Protein AF-A0A3B4H8Q7-F1 (afdb_monomer_lite)

InterPro domains:
  IPR004273 Dynein heavy chain, D6 P-loop domain [PF03028] (240-319)
  IPR026983 Dynein heavy chain [PTHR22878] (37-209)
  IPR027417 P-loop containing nucleoside triphosphate hydrolase [G3DSA:3.40.50.300] (10-84)
  IPR027417 P-loop containing nucleoside triphosphate hydrolase [G3DSA:3.40.50.300] (215-321)
  IPR035706 Dynein heavy chain, ATP-binding dynein motor region [PF12781] (36-143)

Structure (mmCIF, N/CA/C/O backbone):
data_AF-A0A3B4H8Q7-F1
#
_entry.id   AF-A0A3B4H8Q7-F1
#
loop_
_atom_site.group_PDB
_atom_site.id
_atom_site.type_symbol
_atom_site.label_atom_id
_atom_site.label_alt_id
_atom_site.label_comp_id
_atom_site.label_asym_id
_atom_site.label_entity_id
_atom_site.label_seq_id
_atom_site.pdbx_PDB_ins_code
_atom_site.Cartn_x
_atom_site.Cartn_y
_atom_site.Cartn_z
_atom_site.occupancy
_atom_site.B_iso_or_equiv
_atom_site.auth_seq_id
_atom_site.auth_comp_id
_atom_site.auth_asym_id
_atom_site.auth_atom_id
_atom_site.pdbx_PDB_model_num
ATOM 1 N N . VAL A 1 1 ? 10.975 -5.797 11.053 1.00 28.92 1 VAL A N 1
ATOM 2 C CA . VAL A 1 1 ? 10.830 -5.253 9.683 1.00 28.92 1 VAL A CA 1
ATOM 3 C C . VAL A 1 1 ? 10.064 -3.947 9.820 1.00 28.92 1 VAL A C 1
ATOM 5 O O . VAL A 1 1 ? 9.025 -3.977 10.462 1.00 28.92 1 VAL A O 1
ATOM 8 N N . ARG A 1 2 ? 10.636 -2.806 9.407 1.00 24.80 2 ARG A N 1
ATOM 9 C CA . ARG A 1 2 ? 10.007 -1.476 9.563 1.00 24.80 2 ARG A CA 1
ATOM 10 C C . ARG A 1 2 ? 8.943 -1.267 8.474 1.00 24.80 2 ARG A C 1
ATOM 12 O O . ARG A 1 2 ? 9.071 -1.825 7.388 1.00 24.80 2 ARG A O 1
ATOM 19 N N . ASP A 1 3 ? 7.943 -0.444 8.779 1.00 31.28 3 ASP A N 1
ATOM 20 C CA . ASP A 1 3 ? 6.689 -0.214 8.034 1.00 31.28 3 ASP A CA 1
ATOM 21 C C . ASP A 1 3 ? 6.821 0.142 6.535 1.00 31.28 3 ASP A C 1
ATOM 23 O O . ASP A 1 3 ? 5.885 -0.036 5.761 1.00 31.28 3 ASP A O 1
ATOM 27 N N . GLY A 1 4 ? 7.984 0.624 6.086 1.00 32.06 4 GLY A N 1
ATOM 28 C CA . GLY A 1 4 ? 8.159 1.188 4.740 1.00 32.06 4 GLY A CA 1
ATOM 29 C C . GLY A 1 4 ? 8.201 0.186 3.575 1.00 32.06 4 GLY A C 1
ATOM 30 O O . GLY A 1 4 ? 7.982 0.586 2.431 1.00 32.06 4 GLY A O 1
ATOM 31 N N . ASP A 1 5 ? 8.452 -1.103 3.838 1.00 36.03 5 ASP A N 1
ATOM 32 C CA . ASP A 1 5 ? 8.615 -2.137 2.795 1.00 36.03 5 ASP A CA 1
ATOM 33 C C . ASP A 1 5 ? 7.479 -3.171 2.738 1.00 36.03 5 ASP A C 1
ATOM 35 O O . ASP A 1 5 ? 7.431 -3.987 1.814 1.00 36.03 5 ASP A O 1
ATOM 39 N N . LEU A 1 6 ? 6.525 -3.119 3.674 1.00 38.81 6 LEU A N 1
ATOM 40 C CA . LEU A 1 6 ? 5.406 -4.072 3.763 1.00 38.81 6 LEU A CA 1
ATOM 41 C C . LEU A 1 6 ? 4.414 -3.960 2.593 1.00 38.81 6 LEU A C 1
ATOM 43 O O . LEU A 1 6 ? 3.690 -4.908 2.307 1.00 38.81 6 LEU A O 1
ATOM 47 N N . ASN A 1 7 ? 4.429 -2.839 1.869 1.00 37.75 7 ASN A N 1
ATOM 48 C CA . ASN A 1 7 ? 3.550 -2.590 0.722 1.00 37.75 7 ASN A CA 1
ATOM 49 C C . ASN A 1 7 ? 4.110 -3.089 -0.616 1.00 37.75 7 ASN A C 1
ATOM 51 O O . ASN A 1 7 ? 3.526 -2.800 -1.661 1.00 37.75 7 ASN A O 1
ATOM 55 N N . LYS A 1 8 ? 5.266 -3.764 -0.618 1.00 40.19 8 LYS A N 1
ATOM 56 C CA . LYS A 1 8 ? 5.947 -4.085 -1.870 1.00 40.19 8 LYS A CA 1
ATOM 57 C C . LYS A 1 8 ? 5.535 -5.438 -2.455 1.00 40.19 8 LYS A C 1
ATOM 59 O O . LYS A 1 8 ? 5.129 -5.421 -3.602 1.00 40.19 8 LYS A O 1
ATOM 64 N N . TRP A 1 9 ? 5.568 -6.576 -1.756 1.00 41.91 9 TRP A N 1
ATOM 65 C CA . TRP A 1 9 ? 5.413 -7.906 -2.397 1.00 41.91 9 TRP A CA 1
ATOM 66 C C . TRP A 1 9 ? 4.970 -8.974 -1.384 1.00 41.91 9 TRP A C 1
ATOM 68 O O . TRP A 1 9 ? 5.088 -8.720 -0.188 1.00 41.91 9 TRP A O 1
ATOM 78 N N . PRO A 1 10 ? 4.504 -10.171 -1.800 1.00 34.72 10 PRO A N 1
ATOM 79 C CA . PRO A 1 10 ? 4.208 -11.267 -0.876 1.00 34.72 10 PRO A CA 1
ATOM 80 C C . PRO A 1 10 ? 5.423 -11.646 -0.007 1.00 34.72 10 PRO A C 1
ATOM 82 O O . PRO A 1 10 ? 6.304 -12.384 -0.437 1.00 34.72 10 PRO A O 1
ATOM 85 N N . LEU A 1 11 ? 5.492 -11.167 1.241 1.00 39.00 11 LEU A N 1
ATOM 86 C CA . LEU A 1 11 ? 6.471 -11.676 2.204 1.00 39.00 11 LEU A CA 1
ATOM 87 C C . LEU A 1 11 ? 6.032 -13.054 2.705 1.00 39.00 11 LEU A C 1
ATOM 89 O O . LEU A 1 11 ? 5.054 -13.170 3.435 1.00 39.00 11 LEU A O 1
ATOM 93 N N . MET A 1 12 ? 6.821 -14.091 2.437 1.00 43.06 12 MET A N 1
ATOM 94 C CA . MET A 1 12 ? 6.800 -15.232 3.345 1.00 43.06 12 MET A CA 1
ATOM 95 C C . MET A 1 12 ? 7.436 -14.824 4.670 1.00 43.06 12 MET A C 1
ATOM 97 O O . MET A 1 12 ? 8.423 -14.094 4.720 1.00 43.06 12 MET A O 1
ATOM 101 N N . VAL A 1 13 ? 6.861 -15.310 5.756 1.00 44.53 13 VAL A N 1
ATOM 102 C CA . VAL A 1 13 ? 7.460 -15.255 7.082 1.00 44.53 13 VAL A CA 1
ATOM 103 C C . VAL A 1 13 ? 7.488 -16.691 7.560 1.00 44.53 13 VAL A C 1
ATOM 105 O O . VAL A 1 13 ? 6.504 -17.192 8.089 1.00 44.53 13 VAL A O 1
ATOM 108 N N . VAL A 1 14 ? 8.614 -17.360 7.315 1.00 48.31 14 VAL A N 1
ATOM 109 C CA . VAL A 1 14 ? 8.856 -18.731 7.767 1.00 48.31 14 VAL A CA 1
ATOM 110 C C . VAL A 1 14 ? 9.080 -18.723 9.275 1.00 48.31 14 VAL A C 1
ATOM 112 O O . VAL A 1 14 ? 10.211 -18.738 9.734 1.00 48.31 14 VAL A O 1
ATOM 115 N N . ASP A 1 15 ? 8.009 -18.694 10.059 1.00 43.72 15 ASP A N 1
ATOM 116 C CA . ASP A 1 15 ? 8.127 -19.003 11.483 1.00 43.72 15 ASP A CA 1
ATOM 117 C C . ASP A 1 15 ? 8.225 -20.525 11.643 1.00 43.72 15 ASP A C 1
ATOM 119 O O . ASP A 1 15 ? 7.324 -21.259 11.212 1.00 43.72 15 ASP A O 1
ATOM 123 N N . LEU A 1 16 ? 9.344 -21.004 12.190 1.00 50.47 16 LEU A N 1
ATOM 124 C CA . LEU A 1 16 ? 9.533 -22.417 12.509 1.00 50.47 16 LEU A CA 1
ATOM 125 C C . LEU A 1 16 ? 8.653 -22.726 13.718 1.00 50.47 16 LEU A C 1
ATOM 127 O O . LEU A 1 16 ? 8.933 -22.273 14.825 1.00 50.47 16 LEU A O 1
ATOM 131 N N . LYS A 1 17 ? 7.582 -23.494 13.500 1.00 43.47 17 LYS A N 1
ATOM 132 C CA . LYS A 1 17 ? 6.522 -23.702 14.500 1.00 43.47 17 LYS A CA 1
ATOM 133 C C . LYS A 1 17 ? 6.929 -24.467 15.761 1.00 43.47 17 LYS A C 1
ATOM 135 O O . LYS A 1 17 ? 6.096 -24.609 16.648 1.00 43.47 17 LYS A O 1
ATOM 140 N N . GLU A 1 18 ? 8.176 -24.904 15.900 1.00 47.75 18 GLU A N 1
ATOM 141 C CA . GLU A 1 18 ? 8.637 -25.553 17.124 1.00 47.75 18 GLU A CA 1
ATOM 142 C C . GLU A 1 18 ? 10.066 -25.128 17.483 1.00 47.75 18 GLU A C 1
ATOM 144 O O . GLU A 1 18 ? 10.973 -25.234 16.650 1.00 47.75 18 GLU A O 1
ATOM 149 N N . PRO A 1 19 ? 10.332 -24.725 18.741 1.00 45.41 19 PRO A N 1
ATOM 150 C CA . PRO A 1 19 ? 11.666 -24.865 19.286 1.00 45.41 19 PRO A CA 1
ATOM 151 C C . PRO A 1 19 ? 11.915 -26.367 19.419 1.00 45.41 19 PRO A C 1
ATOM 153 O O . PRO A 1 19 ? 11.527 -26.951 20.425 1.00 45.41 19 PRO A O 1
ATOM 156 N N . PHE A 1 20 ? 12.516 -27.003 18.408 1.00 49.81 20 PHE A N 1
ATOM 157 C CA . PHE A 1 20 ? 12.870 -28.421 18.484 1.00 49.81 20 PHE A CA 1
ATOM 158 C C . PHE A 1 20 ? 13.658 -28.666 19.783 1.00 49.81 20 PHE A C 1
ATOM 160 O O . PHE A 1 20 ? 14.782 -28.158 19.927 1.00 49.81 20 PHE A O 1
ATOM 167 N N . PRO A 1 21 ? 13.092 -29.381 20.772 1.00 44.00 21 PRO A N 1
ATOM 168 C CA . PRO A 1 21 ? 13.778 -29.594 22.027 1.00 44.00 21 PRO A CA 1
ATOM 169 C C . PRO A 1 21 ? 14.862 -30.637 21.748 1.00 44.00 21 PRO A C 1
ATOM 171 O O . PRO A 1 21 ? 14.565 -31.818 21.617 1.00 44.00 21 PRO A O 1
ATOM 174 N N . ASN A 1 22 ? 16.113 -30.171 21.631 1.00 47.66 22 ASN A N 1
ATOM 175 C CA . ASN A 1 22 ? 17.373 -30.933 21.494 1.00 47.66 22 ASN A CA 1
ATOM 176 C C . ASN A 1 22 ? 18.037 -31.014 20.105 1.00 47.66 22 ASN A C 1
ATOM 178 O O . ASN A 1 22 ? 18.925 -31.844 19.916 1.00 47.66 22 ASN A O 1
ATOM 182 N N . THR A 1 23 ? 17.723 -30.138 19.147 1.00 54.12 23 THR A N 1
ATOM 183 C CA . THR A 1 23 ? 18.426 -30.158 17.847 1.00 54.12 23 THR A CA 1
ATOM 184 C C . THR A 1 23 ? 19.647 -29.230 17.842 1.00 54.12 23 THR A C 1
ATOM 186 O O . THR A 1 23 ? 19.512 -28.008 17.876 1.00 54.12 23 THR A O 1
ATOM 189 N N . GLN A 1 24 ? 20.855 -29.803 17.792 1.00 54.22 24 GLN A N 1
ATOM 190 C CA . GLN A 1 24 ? 22.064 -29.066 17.406 1.00 54.22 24 GLN A CA 1
ATOM 191 C C . GLN A 1 24 ? 21.970 -28.720 15.916 1.00 54.22 24 GLN A C 1
ATOM 193 O O . GLN A 1 24 ? 21.686 -29.591 15.095 1.00 54.22 24 GLN A O 1
ATOM 198 N N . VAL A 1 25 ? 22.192 -27.454 15.564 1.00 55.81 25 VAL A N 1
ATOM 199 C CA . VAL A 1 25 ? 22.155 -27.007 14.168 1.00 55.81 25 VAL A CA 1
ATOM 200 C C . VAL A 1 25 ? 23.572 -27.085 13.614 1.00 55.81 25 VAL A C 1
ATOM 202 O O . VAL A 1 25 ? 24.482 -26.440 14.130 1.00 55.81 25 VAL A O 1
ATOM 205 N N . SER A 1 26 ? 23.775 -27.890 12.574 1.00 48.09 26 SER A N 1
ATOM 206 C CA . SER A 1 26 ? 25.023 -27.899 11.807 1.00 48.09 26 SER A CA 1
ATOM 207 C C . SER A 1 26 ? 24.826 -27.133 10.504 1.00 48.09 26 SER A C 1
ATOM 209 O O . SER A 1 26 ? 23.841 -27.338 9.795 1.00 48.09 26 SER A O 1
ATOM 211 N N . GLN A 1 27 ? 25.761 -26.240 10.181 1.00 48.31 27 GLN A N 1
ATOM 212 C CA . GLN A 1 27 ? 25.881 -25.678 8.839 1.00 48.31 27 GLN A CA 1
ATOM 213 C C . GLN A 1 27 ? 27.109 -26.313 8.187 1.00 48.31 27 GLN A C 1
ATOM 215 O O . GLN A 1 27 ? 28.249 -25.986 8.520 1.00 48.31 27 GLN A O 1
ATOM 220 N N . GLY A 1 28 ? 26.882 -27.278 7.294 1.00 60.91 28 GLY A N 1
ATOM 221 C CA . GLY A 1 28 ? 27.963 -28.115 6.771 1.00 60.91 28 GLY A CA 1
ATOM 222 C C . GLY A 1 28 ? 28.612 -28.936 7.892 1.00 60.91 28 GLY A C 1
ATOM 223 O O . GLY A 1 28 ? 27.930 -29.685 8.582 1.00 60.91 28 GLY A O 1
ATOM 224 N N . SER A 1 29 ? 29.923 -28.791 8.085 1.00 51.09 29 SER A N 1
ATOM 225 C CA . SER A 1 29 ? 30.713 -29.497 9.107 1.00 51.09 29 SER A CA 1
ATOM 226 C C . SER A 1 29 ? 30.870 -28.735 10.432 1.00 51.09 29 SER A C 1
ATOM 228 O O . SER A 1 29 ? 31.525 -29.235 11.346 1.00 51.09 29 SER A O 1
ATOM 230 N N . VAL A 1 30 ? 30.281 -27.541 10.564 1.00 45.91 30 VAL A N 1
ATOM 231 C CA . VAL A 1 30 ? 30.392 -26.715 11.774 1.00 45.91 30 VAL A CA 1
ATOM 232 C C . VAL A 1 30 ? 29.120 -26.836 12.608 1.00 45.91 30 VAL A C 1
ATOM 234 O O . VAL A 1 30 ? 28.025 -26.519 12.140 1.00 45.91 30 VAL A O 1
ATOM 237 N N . LEU A 1 31 ? 29.273 -27.279 13.858 1.00 47.50 31 LEU A N 1
ATOM 238 C CA . LEU A 1 31 ? 28.211 -27.275 14.863 1.00 47.50 31 LEU A CA 1
ATOM 239 C C . LEU A 1 31 ? 28.043 -25.853 15.407 1.00 47.50 31 LEU A C 1
ATOM 241 O O . LEU A 1 31 ? 28.959 -25.305 16.017 1.00 47.50 31 LEU A O 1
ATOM 245 N N . ILE A 1 32 ? 26.874 -25.258 15.185 1.00 58.25 32 ILE A N 1
ATOM 246 C CA . ILE A 1 32 ? 26.526 -23.931 15.688 1.00 58.25 32 ILE A CA 1
ATOM 247 C C . ILE A 1 32 ? 25.709 -24.113 16.974 1.00 58.25 32 ILE A C 1
ATOM 249 O O . ILE A 1 32 ? 24.740 -24.875 17.022 1.00 58.25 32 ILE A O 1
ATOM 253 N N . GLY A 1 33 ? 26.133 -23.434 18.044 1.00 51.53 33 GLY A N 1
ATOM 254 C CA . GLY A 1 33 ? 25.468 -23.466 19.348 1.00 51.53 33 GLY A CA 1
ATOM 255 C C . GLY A 1 33 ? 24.034 -22.923 19.305 1.00 51.53 33 GLY A C 1
ATOM 256 O O . GLY A 1 33 ? 23.675 -22.115 18.452 1.00 51.53 33 GLY A O 1
ATOM 257 N N . ARG A 1 34 ? 23.198 -23.378 20.245 1.00 57.28 34 ARG A N 1
ATOM 258 C CA . ARG A 1 34 ? 21.783 -22.991 20.357 1.00 57.28 34 ARG A CA 1
ATOM 259 C C . ARG A 1 34 ? 21.637 -21.501 20.678 1.00 57.28 34 ARG A C 1
ATOM 261 O O . ARG A 1 34 ? 22.199 -21.022 21.658 1.00 57.28 34 ARG A O 1
ATOM 268 N N . PHE A 1 35 ? 20.750 -20.823 19.956 1.00 59.88 35 PHE A N 1
ATOM 269 C CA . PHE A 1 35 ? 20.254 -19.496 20.316 1.00 59.88 35 PHE A CA 1
ATOM 270 C C . PHE A 1 35 ? 18.762 -19.605 20.653 1.00 59.88 35 PHE A C 1
ATOM 272 O O . PHE A 1 35 ? 17.940 -19.856 19.776 1.00 59.88 35 PHE A O 1
ATOM 279 N N . ALA A 1 36 ? 18.398 -19.451 21.930 1.00 60.22 36 ALA A N 1
ATOM 280 C CA . ALA A 1 36 ? 17.015 -19.609 22.405 1.00 60.22 36 ALA A CA 1
ATOM 281 C C . ALA A 1 36 ? 16.027 -18.572 21.826 1.00 60.22 36 ALA A C 1
ATOM 283 O O . ALA A 1 36 ? 14.819 -18.762 21.909 1.00 60.22 36 ALA A O 1
ATOM 284 N N . SER A 1 37 ? 16.536 -17.496 21.227 1.00 70.25 37 SER A N 1
ATOM 285 C CA . SER A 1 37 ? 15.773 -16.401 20.621 1.00 70.25 37 SER A CA 1
ATOM 286 C C . SER A 1 37 ? 15.918 -16.323 19.097 1.00 70.25 37 SER A C 1
ATOM 288 O O . SER A 1 37 ? 15.507 -15.328 18.498 1.00 70.25 37 SER A O 1
ATOM 290 N N . PHE A 1 38 ? 16.509 -17.332 18.448 1.00 72.88 38 PHE A N 1
ATOM 291 C CA . PHE A 1 38 ? 16.690 -17.300 17.000 1.00 72.88 38 PHE A CA 1
ATOM 292 C C . PHE A 1 38 ? 15.350 -17.408 16.277 1.00 72.88 38 PHE A C 1
ATOM 294 O O . PHE A 1 38 ? 14.600 -18.364 16.464 1.00 72.88 38 PHE A O 1
ATOM 301 N N . ARG A 1 39 ? 15.077 -16.423 15.423 1.00 68.88 39 ARG A N 1
ATOM 302 C CA . ARG A 1 39 ? 13.952 -16.425 14.492 1.00 68.88 39 ARG A CA 1
ATOM 303 C C . ARG A 1 39 ? 14.506 -16.273 13.089 1.00 68.88 39 ARG A C 1
ATOM 305 O O . ARG A 1 39 ? 15.319 -15.385 12.837 1.00 68.88 39 ARG A O 1
ATOM 312 N N . PHE A 1 40 ? 14.065 -17.139 12.191 1.00 70.44 40 PHE A N 1
ATOM 313 C CA . PHE A 1 40 ? 14.429 -17.086 10.785 1.00 70.44 40 PHE A CA 1
ATOM 314 C C . PHE A 1 40 ? 13.258 -16.499 10.003 1.00 70.44 40 PHE A C 1
ATOM 316 O O . PHE A 1 40 ? 12.120 -16.871 10.233 1.00 70.44 40 PHE A O 1
ATOM 323 N N . TYR A 1 41 ? 13.524 -15.566 9.096 1.00 74.12 41 TYR A N 1
ATOM 324 C CA . TYR A 1 41 ? 12.512 -14.991 8.215 1.00 74.12 41 TYR A CA 1
ATOM 325 C C . TYR A 1 41 ? 13.067 -15.026 6.795 1.00 74.12 41 TYR A C 1
ATOM 327 O O . TYR A 1 41 ? 14.215 -14.644 6.575 1.00 74.12 41 TYR A O 1
ATOM 335 N N . MET A 1 42 ? 12.266 -15.478 5.834 1.00 72.81 42 MET A N 1
ATOM 336 C CA . MET A 1 42 ? 12.675 -15.586 4.435 1.00 72.81 42 MET A CA 1
ATOM 337 C C . MET A 1 42 ? 11.577 -15.037 3.540 1.00 72.81 42 MET A C 1
ATOM 339 O O . MET A 1 42 ? 10.454 -15.517 3.602 1.00 72.81 42 MET A O 1
ATOM 343 N N . THR A 1 43 ? 11.910 -14.080 2.680 1.00 72.19 43 THR A N 1
ATOM 344 C CA . THR A 1 43 ? 10.974 -13.468 1.733 1.00 72.19 43 THR A CA 1
ATOM 345 C C . THR A 1 43 ? 11.224 -13.978 0.313 1.00 72.19 43 THR A C 1
ATOM 347 O O . THR A 1 43 ? 12.323 -14.416 -0.022 1.00 72.19 43 THR A O 1
ATOM 350 N N . THR A 1 44 ? 10.205 -13.932 -0.545 1.00 69.38 44 THR A N 1
ATOM 351 C CA . THR A 1 44 ? 10.338 -14.248 -1.974 1.00 69.38 44 THR A CA 1
ATOM 352 C C . THR A 1 44 ? 9.609 -13.202 -2.802 1.00 69.38 44 THR A C 1
ATOM 354 O O . THR A 1 44 ? 8.589 -12.669 -2.383 1.00 69.38 44 THR A O 1
ATOM 357 N N . LYS A 1 45 ? 10.146 -12.893 -3.984 1.00 61.16 45 LYS A N 1
ATOM 358 C CA . LYS A 1 45 ? 9.510 -11.976 -4.942 1.00 61.16 45 LYS A CA 1
ATOM 359 C C . LYS A 1 45 ? 8.552 -12.691 -5.901 1.00 61.16 45 LYS A C 1
ATOM 361 O O . LYS A 1 45 ? 7.906 -12.037 -6.713 1.00 61.16 45 LYS A O 1
ATOM 366 N N . MET A 1 46 ? 8.484 -14.023 -5.860 1.00 64.25 46 MET A N 1
ATOM 367 C CA . MET A 1 46 ? 7.575 -14.781 -6.719 1.00 64.25 46 MET A CA 1
ATOM 368 C C . MET A 1 46 ? 6.131 -14.587 -6.247 1.00 64.25 46 MET A C 1
ATOM 370 O O . MET A 1 46 ? 5.850 -14.756 -5.066 1.00 64.25 46 MET A O 1
ATOM 374 N N . ALA A 1 47 ? 5.222 -14.254 -7.168 1.00 56.44 47 ALA A N 1
ATOM 375 C CA . ALA A 1 47 ? 3.810 -14.023 -6.850 1.00 56.44 47 ALA A CA 1
ATOM 376 C C . ALA A 1 47 ? 3.079 -15.305 -6.410 1.00 56.44 47 ALA A C 1
ATOM 378 O O . ALA A 1 47 ? 2.218 -15.256 -5.537 1.00 56.44 47 ALA A O 1
ATOM 379 N N . ASN A 1 48 ? 3.444 -16.454 -6.991 1.00 63.78 48 ASN A N 1
ATOM 380 C CA . ASN A 1 48 ? 2.890 -17.759 -6.635 1.00 63.78 48 ASN A CA 1
ATOM 381 C C . ASN A 1 48 ? 3.997 -18.826 -6.548 1.00 63.78 48 ASN A C 1
ATOM 383 O O . ASN A 1 48 ? 4.200 -19.605 -7.481 1.00 63.78 48 ASN A O 1
ATOM 387 N N . PRO A 1 49 ? 4.793 -18.817 -5.471 1.00 73.12 49 PRO A N 1
ATOM 388 C CA . PRO A 1 49 ? 5.832 -19.811 -5.260 1.00 73.12 49 PRO A CA 1
ATOM 389 C C . PRO A 1 49 ? 5.205 -21.176 -4.937 1.00 73.12 49 PRO A C 1
ATOM 391 O O . PRO A 1 49 ? 4.437 -21.313 -3.986 1.00 73.12 49 PRO A O 1
ATOM 394 N N . HIS A 1 50 ? 5.555 -22.206 -5.706 1.00 75.50 50 HIS A N 1
ATOM 395 C CA . HIS A 1 50 ? 5.117 -23.572 -5.429 1.00 75.50 50 HIS A CA 1
ATOM 396 C C . HIS A 1 50 ? 6.050 -24.238 -4.411 1.00 75.50 50 HIS A C 1
ATOM 398 O O . HIS A 1 50 ? 7.211 -24.514 -4.714 1.00 75.50 50 HIS A O 1
ATOM 404 N N . TYR A 1 51 ? 5.531 -24.525 -3.216 1.00 81.12 51 TYR A N 1
ATOM 405 C CA . TYR A 1 51 ? 6.229 -25.303 -2.191 1.00 81.12 51 TYR A CA 1
ATOM 406 C C . TYR A 1 51 ? 5.679 -26.719 -2.109 1.00 81.12 51 TYR A C 1
ATOM 408 O O . TYR A 1 51 ? 4.478 -26.950 -2.253 1.00 81.12 51 TYR A O 1
ATOM 416 N N . LEU A 1 52 ? 6.571 -27.671 -1.838 1.00 82.69 52 LEU A N 1
ATOM 417 C CA . LEU A 1 52 ? 6.172 -29.036 -1.521 1.00 82.69 52 LEU A CA 1
ATOM 418 C C . LEU A 1 52 ? 5.384 -29.056 -0.197 1.00 82.69 52 LEU A C 1
ATOM 420 O O . LEU A 1 52 ? 5.728 -28.295 0.715 1.00 82.69 52 LEU A O 1
ATOM 424 N N . PRO A 1 53 ? 4.392 -29.954 -0.038 1.00 84.06 53 PRO A N 1
ATOM 425 C CA . PRO A 1 53 ? 3.606 -30.063 1.194 1.00 84.06 53 PRO A CA 1
ATOM 426 C C . PRO A 1 53 ? 4.456 -30.205 2.465 1.00 84.06 53 PRO A C 1
ATOM 428 O O . PRO A 1 53 ? 4.116 -29.640 3.501 1.00 84.06 53 PRO A O 1
ATOM 431 N N . GLU A 1 54 ? 5.604 -30.885 2.376 1.00 80.44 54 GLU A N 1
ATOM 432 C CA . GLU A 1 54 ? 6.553 -31.044 3.487 1.00 80.44 54 GLU A CA 1
ATOM 433 C C . GLU A 1 54 ? 7.093 -29.715 4.031 1.00 80.44 54 GLU A C 1
ATOM 435 O O . GLU A 1 54 ? 7.356 -29.595 5.228 1.00 80.44 54 GLU A O 1
ATOM 440 N N . VAL A 1 55 ? 7.260 -28.714 3.163 1.00 80.44 55 VAL A N 1
ATOM 441 C CA . VAL A 1 55 ? 7.687 -27.368 3.558 1.00 80.44 55 VAL A CA 1
ATOM 442 C C . VAL A 1 55 ? 6.513 -26.636 4.197 1.00 80.44 55 VAL A C 1
ATOM 444 O O . VAL A 1 55 ? 6.665 -26.101 5.291 1.00 80.44 55 VAL A O 1
ATOM 447 N N . CYS A 1 56 ? 5.330 -26.688 3.577 1.00 78.62 56 CYS A N 1
ATOM 448 C CA . CYS A 1 56 ? 4.115 -26.012 4.049 1.00 78.62 56 CYS A CA 1
ATOM 449 C C . CYS A 1 56 ? 3.662 -26.449 5.451 1.00 78.62 56 CYS A C 1
ATOM 451 O O . CYS A 1 56 ? 2.998 -25.682 6.141 1.00 78.62 56 CYS A O 1
ATOM 453 N N . ILE A 1 57 ? 4.004 -27.667 5.880 1.00 80.19 57 ILE A N 1
ATOM 454 C CA . ILE A 1 57 ? 3.702 -28.157 7.236 1.00 80.19 57 ILE A CA 1
ATOM 455 C C . ILE A 1 57 ? 4.670 -27.567 8.275 1.00 80.19 57 ILE A C 1
ATOM 457 O O . ILE A 1 57 ? 4.280 -27.316 9.413 1.00 80.19 57 ILE A O 1
ATOM 461 N N . LYS A 1 58 ? 5.934 -27.341 7.897 1.00 79.88 58 LYS A N 1
ATOM 462 C CA . LYS A 1 58 ? 7.002 -26.887 8.807 1.00 79.88 58 LYS A CA 1
ATOM 463 C C . LYS A 1 58 ? 7.064 -25.373 8.961 1.00 79.88 58 LYS A C 1
ATOM 465 O O . LYS A 1 58 ? 7.609 -24.882 9.949 1.00 79.88 58 LYS A O 1
ATOM 470 N N . VAL A 1 59 ? 6.555 -24.644 7.973 1.00 76.81 59 VAL A N 1
ATOM 471 C CA . VAL A 1 59 ? 6.669 -23.189 7.892 1.00 76.81 59 VAL A CA 1
ATOM 472 C C . VAL A 1 59 ? 5.294 -22.553 7.818 1.00 76.81 59 VAL A C 1
ATOM 474 O O . VAL A 1 59 ? 4.386 -23.072 7.174 1.00 76.81 59 VAL A O 1
ATOM 477 N N . THR A 1 60 ? 5.145 -21.385 8.432 1.00 77.38 60 THR A N 1
ATOM 478 C CA . THR A 1 60 ? 3.976 -20.544 8.163 1.00 77.38 60 THR A CA 1
ATOM 479 C C . THR A 1 60 ? 4.209 -19.786 6.856 1.00 77.38 60 THR A C 1
ATOM 481 O O . THR A 1 60 ? 5.243 -19.152 6.673 1.00 77.38 60 THR A O 1
ATOM 484 N N . ILE A 1 61 ? 3.270 -19.866 5.915 1.00 77.25 61 ILE A N 1
ATOM 485 C CA . ILE A 1 61 ? 3.323 -19.100 4.664 1.00 77.25 61 ILE A CA 1
ATOM 486 C C . ILE A 1 61 ? 2.358 -17.930 4.810 1.00 77.25 61 ILE A C 1
ATOM 488 O O . ILE A 1 61 ? 1.169 -18.133 5.045 1.00 77.25 61 ILE A O 1
ATOM 492 N N . ILE A 1 62 ? 2.871 -16.710 4.667 1.00 78.56 62 ILE A N 1
ATOM 493 C CA . ILE A 1 62 ? 2.061 -15.490 4.655 1.00 78.56 62 ILE A CA 1
ATOM 494 C C . ILE A 1 62 ? 2.068 -14.937 3.231 1.00 78.56 62 ILE A C 1
ATOM 496 O O . ILE A 1 62 ? 3.092 -14.964 2.552 1.00 78.56 62 ILE A O 1
ATOM 500 N N . ASN A 1 63 ? 0.911 -14.477 2.760 1.00 74.62 63 ASN A N 1
ATOM 501 C CA . ASN A 1 63 ? 0.771 -13.860 1.450 1.00 74.62 63 ASN A CA 1
ATOM 502 C C . ASN A 1 63 ? 0.394 -12.384 1.618 1.00 74.62 63 ASN A C 1
ATOM 504 O O . ASN A 1 63 ? -0.736 -12.074 1.981 1.00 74.62 63 ASN A O 1
ATOM 508 N N . PHE A 1 64 ? 1.334 -11.484 1.327 1.00 72.19 64 PHE A N 1
ATOM 509 C CA . PHE A 1 64 ? 1.110 -10.030 1.318 1.00 72.19 64 PHE A CA 1
ATOM 510 C C . PHE A 1 64 ? 0.722 -9.496 -0.069 1.00 72.19 64 PHE A C 1
ATOM 512 O O . PHE A 1 64 ? 0.870 -8.308 -0.348 1.00 72.19 64 PHE A O 1
ATOM 519 N N . THR A 1 65 ? 0.256 -10.360 -0.975 1.00 75.88 65 THR A N 1
ATOM 520 C CA . THR A 1 65 ? -0.254 -9.903 -2.269 1.00 75.88 65 THR A CA 1
ATOM 521 C C . THR A 1 65 ? -1.425 -8.958 -2.042 1.00 75.88 65 THR A C 1
ATOM 523 O O . THR A 1 65 ? -2.401 -9.298 -1.372 1.00 75.88 65 THR A O 1
ATOM 526 N N . VAL A 1 66 ? -1.321 -7.767 -2.626 1.00 83.06 66 VAL A N 1
ATOM 527 C CA . VAL A 1 66 ? -2.380 -6.763 -2.593 1.00 83.06 66 VAL A CA 1
ATOM 528 C C . VAL A 1 66 ? -3.631 -7.355 -3.236 1.00 83.06 66 VAL A C 1
ATOM 530 O O . VAL A 1 66 ? -3.589 -7.851 -4.361 1.00 83.06 66 VAL A O 1
ATOM 533 N N . THR A 1 67 ? -4.747 -7.316 -2.516 1.00 90.31 67 THR A N 1
ATOM 534 C CA . THR A 1 67 ? -6.043 -7.801 -3.000 1.00 90.31 67 THR A CA 1
ATOM 535 C C . THR A 1 67 ? -6.862 -6.652 -3.581 1.00 90.31 67 THR A C 1
ATOM 537 O O . THR A 1 67 ? -6.628 -5.488 -3.259 1.00 90.31 67 THR A O 1
ATOM 540 N N . LYS A 1 68 ? -7.857 -6.965 -4.422 1.00 91.75 68 LYS A N 1
ATOM 541 C CA . LYS A 1 68 ? -8.774 -5.957 -4.988 1.00 91.75 68 LYS A CA 1
ATOM 542 C C . LYS A 1 68 ? -9.472 -5.133 -3.907 1.00 91.75 68 LYS A C 1
ATOM 544 O O . LYS A 1 68 ? -9.437 -3.909 -3.980 1.00 91.75 68 LYS A O 1
ATOM 549 N N . SER A 1 69 ? -10.024 -5.804 -2.896 1.00 93.81 69 SER A N 1
ATOM 550 C CA . SER A 1 69 ? -10.671 -5.147 -1.753 1.00 93.81 69 SER A CA 1
ATOM 551 C C . SER A 1 69 ? -9.668 -4.353 -0.918 1.00 93.81 69 SER A C 1
ATOM 553 O O . SER A 1 69 ? -9.916 -3.199 -0.604 1.00 93.81 69 SER A O 1
ATOM 555 N N . GLY A 1 70 ? -8.497 -4.930 -0.616 1.00 93.69 70 GLY A N 1
ATOM 556 C CA . GLY A 1 70 ? -7.487 -4.247 0.192 1.00 93.69 70 GLY A CA 1
ATOM 557 C C . GLY A 1 70 ? -6.951 -2.982 -0.479 1.00 93.69 70 GLY A C 1
ATOM 558 O O . GLY A 1 70 ? -6.771 -1.965 0.183 1.00 93.69 70 GLY A O 1
ATOM 559 N N . LEU A 1 71 ? -6.734 -3.013 -1.799 1.00 94.00 71 LEU A N 1
ATOM 560 C CA . LEU A 1 71 ? -6.355 -1.816 -2.547 1.00 94.00 71 LEU A CA 1
ATOM 561 C C . LEU A 1 71 ? -7.498 -0.805 -2.628 1.00 94.00 71 LEU A C 1
ATOM 563 O O . LEU A 1 71 ? -7.250 0.389 -2.522 1.00 94.00 71 LEU A O 1
ATOM 567 N N . GLU A 1 72 ? -8.733 -1.262 -2.814 1.00 95.88 72 GLU A N 1
ATOM 568 C CA . GLU A 1 72 ? -9.902 -0.386 -2.817 1.00 95.88 72 GLU A CA 1
ATOM 569 C C . GLU A 1 72 ? -10.015 0.397 -1.504 1.00 95.88 72 GLU A C 1
ATOM 571 O O . GLU A 1 72 ? -10.128 1.617 -1.540 1.00 95.88 72 GLU A O 1
ATOM 576 N N . ASP A 1 73 ? -9.878 -0.254 -0.349 1.00 94.06 73 ASP A N 1
ATOM 577 C CA . ASP A 1 73 ? -9.950 0.432 0.947 1.00 94.06 73 ASP A CA 1
ATOM 578 C C . ASP A 1 73 ? -8.768 1.398 1.171 1.00 94.06 73 ASP A C 1
ATOM 580 O O . ASP A 1 73 ? -8.927 2.475 1.762 1.00 94.06 73 ASP A O 1
ATOM 584 N N . GLN A 1 74 ? -7.580 1.060 0.650 1.00 93.94 74 GLN A N 1
ATOM 585 C CA . GLN A 1 74 ? -6.431 1.973 0.644 1.00 93.94 74 GLN A CA 1
ATOM 586 C C . GLN A 1 74 ? -6.696 3.211 -0.218 1.00 93.94 74 GLN A C 1
ATOM 588 O O . GLN A 1 74 ? -6.465 4.330 0.237 1.00 93.94 74 GLN A O 1
ATOM 593 N N . LEU A 1 75 ? -7.186 3.023 -1.445 1.00 94.62 75 LEU A N 1
ATOM 594 C CA . LEU A 1 75 ? -7.499 4.125 -2.352 1.00 94.62 75 LEU A CA 1
ATOM 595 C C . LEU A 1 75 ? -8.658 4.968 -1.819 1.00 94.62 75 LEU A C 1
ATOM 597 O O . LEU A 1 75 ? -8.614 6.181 -1.952 1.00 94.62 75 LEU A O 1
ATOM 601 N N . LEU A 1 76 ? -9.652 4.367 -1.162 1.00 93.94 76 LEU A N 1
ATOM 602 C CA . LEU A 1 76 ? -10.735 5.100 -0.507 1.00 93.94 76 LEU A CA 1
ATOM 603 C C . LEU A 1 76 ? -10.192 6.048 0.562 1.00 93.94 76 LEU A C 1
ATOM 605 O O . LEU A 1 76 ? -10.556 7.220 0.599 1.00 93.94 76 LEU A O 1
ATOM 609 N N . SER A 1 77 ? -9.282 5.550 1.396 1.00 92.69 77 SER A N 1
ATOM 610 C CA . SER A 1 77 ? -8.627 6.363 2.423 1.00 92.69 77 SER A CA 1
ATOM 611 C C . SER A 1 77 ? -7.789 7.490 1.806 1.00 92.69 77 SER A C 1
ATOM 613 O O . SER A 1 77 ? -7.753 8.597 2.338 1.00 92.69 77 SER A O 1
ATOM 615 N N . ASP A 1 78 ? -7.144 7.239 0.663 1.00 92.06 78 ASP A N 1
ATOM 616 C CA . ASP A 1 78 ? -6.398 8.265 -0.070 1.00 92.06 78 ASP A CA 1
ATOM 617 C C . ASP A 1 78 ? -7.318 9.335 -0.682 1.00 92.06 78 ASP A C 1
ATOM 619 O O . ASP A 1 78 ? -7.039 10.523 -0.529 1.00 92.06 78 ASP A O 1
ATOM 623 N N . VAL A 1 79 ? -8.432 8.937 -1.306 1.00 92.38 79 VAL A N 1
ATOM 624 C CA . VAL A 1 79 ? -9.425 9.855 -1.891 1.00 92.38 79 VAL A CA 1
ATOM 625 C C . VAL A 1 79 ? -10.046 10.742 -0.815 1.00 92.38 79 VAL A C 1
ATOM 627 O O . VAL A 1 79 ? -10.061 11.957 -0.974 1.00 92.38 79 VAL A O 1
ATOM 630 N N . VAL A 1 80 ? -10.525 10.163 0.292 1.00 91.19 80 VAL A N 1
ATOM 631 C CA . VAL A 1 80 ? -11.149 10.933 1.383 1.00 91.19 80 VAL A CA 1
ATOM 632 C C . VAL A 1 80 ? -10.158 11.923 1.982 1.00 91.19 80 VAL A C 1
ATOM 634 O O . VAL A 1 80 ? -10.522 13.065 2.238 1.00 91.19 80 VAL A O 1
ATOM 637 N N . ARG A 1 81 ? -8.892 11.529 2.152 1.00 91.50 81 ARG A N 1
ATOM 638 C CA . ARG A 1 81 ? -7.853 12.427 2.666 1.00 91.50 81 ARG A CA 1
ATOM 639 C C . ARG A 1 81 ? -7.605 13.633 1.754 1.00 91.50 81 ARG A C 1
ATOM 641 O O . ARG A 1 81 ? -7.321 14.709 2.269 1.00 91.50 81 ARG A O 1
ATOM 648 N N . LEU A 1 82 ? -7.690 13.457 0.435 1.00 88.69 82 LEU A N 1
ATOM 649 C CA . LEU A 1 82 ? -7.490 14.537 -0.538 1.00 88.69 82 LEU A CA 1
ATOM 650 C C . LEU A 1 82 ? -8.738 15.421 -0.698 1.00 88.69 82 LEU A C 1
ATOM 652 O O . LEU A 1 82 ? -8.621 16.640 -0.725 1.00 88.69 82 LEU A O 1
ATOM 656 N N . GLU A 1 83 ? -9.928 14.822 -0.763 1.00 88.19 83 GLU A N 1
ATOM 657 C CA . GLU A 1 83 ? -11.195 15.527 -1.024 1.00 88.19 83 GLU A CA 1
ATOM 658 C C . GLU A 1 83 ? -11.851 16.109 0.235 1.00 88.19 83 GLU A C 1
ATOM 660 O O . GLU A 1 83 ? -12.589 17.091 0.187 1.00 88.19 83 GLU A O 1
ATOM 665 N N . SER A 1 84 ? -11.669 15.470 1.388 1.00 87.06 84 SER A N 1
ATOM 666 C CA . SER A 1 84 ? -12.320 15.838 2.649 1.00 87.06 84 SER A CA 1
ATOM 667 C C . SER A 1 84 ? -11.407 15.540 3.841 1.00 87.06 84 SER A C 1
ATOM 669 O O . SER A 1 84 ? -11.723 14.681 4.670 1.00 87.06 84 SER A O 1
ATOM 671 N N . PRO A 1 85 ? -10.286 16.275 3.974 1.00 90.88 85 PRO A N 1
ATOM 672 C CA . PRO A 1 85 ? -9.281 16.026 5.008 1.00 90.88 85 PRO A CA 1
ATOM 673 C C . PRO A 1 85 ? -9.857 16.091 6.427 1.00 90.88 85 PRO A C 1
ATOM 675 O O . PRO A 1 85 ? -9.477 15.293 7.279 1.00 90.88 85 PRO A O 1
ATOM 678 N N . HIS A 1 86 ? -10.830 16.975 6.667 1.00 90.75 86 HIS A N 1
ATOM 679 C CA . HIS A 1 86 ? -11.479 17.107 7.970 1.00 90.75 86 HIS A CA 1
ATOM 680 C C . HIS A 1 86 ? -12.225 15.834 8.407 1.00 90.75 86 HIS A C 1
ATOM 682 O O . HIS A 1 86 ? -12.226 15.509 9.590 1.00 90.75 86 HIS A O 1
ATOM 688 N N . LEU A 1 87 ? -12.822 15.076 7.476 1.00 88.62 87 LEU A N 1
ATOM 689 C CA . LEU A 1 87 ? -13.469 13.800 7.811 1.00 88.62 87 LEU A CA 1
ATOM 690 C C . LEU A 1 87 ? -12.445 12.752 8.263 1.00 88.62 87 LEU A C 1
ATOM 692 O O . LEU A 1 87 ? -12.717 11.985 9.185 1.00 88.62 87 LEU A O 1
ATOM 696 N N . GLU A 1 88 ? -11.266 12.723 7.637 1.00 88.38 88 GLU A N 1
ATOM 697 C CA . GLU A 1 88 ? -10.20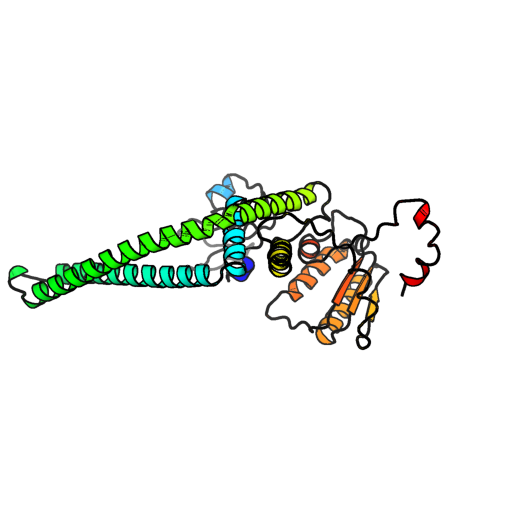4 11.787 8.019 1.00 88.38 88 GLU A CA 1
ATOM 698 C C . GLU A 1 88 ? -9.544 12.198 9.346 1.00 88.38 88 GLU A C 1
ATOM 700 O O . GLU A 1 88 ? -9.212 11.340 10.161 1.00 88.38 88 GLU A O 1
ATOM 705 N N . GLU A 1 89 ? -9.416 13.501 9.611 1.00 90.94 89 GLU A N 1
ATOM 706 C CA . GLU A 1 89 ? -8.968 14.033 10.904 1.00 90.94 89 GLU A CA 1
ATOM 707 C C . GLU A 1 89 ? -9.946 13.673 12.032 1.00 90.94 89 GLU A C 1
ATOM 709 O O . GLU A 1 89 ? -9.532 13.069 13.022 1.00 90.94 89 GLU A O 1
ATOM 714 N N . GLN A 1 90 ? -11.249 13.922 11.844 1.00 90.62 90 GLN A N 1
ATOM 715 C CA . GLN A 1 90 ? -12.289 13.524 12.802 1.00 90.62 90 GLN A CA 1
ATOM 716 C C . GLN A 1 90 ? -12.260 12.019 13.087 1.00 90.62 90 GLN A C 1
ATOM 718 O O . GLN A 1 90 ? -12.349 11.601 14.241 1.00 90.62 90 GLN A O 1
ATOM 723 N N . ARG A 1 91 ? -12.106 11.191 12.046 1.00 89.81 91 ARG A N 1
ATOM 724 C CA . ARG A 1 91 ? -11.985 9.737 12.190 1.00 89.81 91 ARG A CA 1
ATOM 725 C C . ARG A 1 91 ? -10.766 9.358 13.031 1.00 89.81 91 ARG A C 1
ATOM 727 O O . ARG A 1 91 ? -10.881 8.528 13.929 1.00 89.81 91 ARG A O 1
ATOM 734 N N . ASN A 1 92 ? -9.606 9.944 12.741 1.00 91.00 92 ASN A N 1
ATOM 735 C CA . ASN A 1 92 ? -8.371 9.651 13.463 1.00 91.00 92 ASN A CA 1
ATOM 736 C C . ASN A 1 92 ? -8.479 10.047 14.940 1.00 91.00 92 ASN A C 1
ATOM 738 O O . ASN A 1 92 ? -8.109 9.257 15.808 1.00 91.00 92 ASN A O 1
ATOM 742 N N . GLU A 1 93 ? -9.038 11.221 15.237 1.00 93.06 93 GLU A N 1
ATOM 743 C CA . GLU A 1 93 ? -9.309 11.635 16.615 1.00 93.06 93 GLU A CA 1
ATOM 744 C C . GLU A 1 93 ? -10.271 10.680 17.326 1.00 93.06 93 GLU A C 1
ATOM 746 O O . GLU A 1 93 ? -10.023 10.293 18.470 1.00 93.06 93 GLU A O 1
ATOM 751 N N . LEU A 1 94 ? -11.349 10.270 16.651 1.00 93.38 94 LEU A N 1
ATOM 752 C CA . LEU A 1 94 ? -12.334 9.342 17.199 1.00 93.38 94 LEU A CA 1
ATOM 753 C C . LEU A 1 94 ? -11.698 7.989 17.543 1.00 93.38 94 LEU A C 1
ATOM 755 O O . LEU A 1 94 ? -11.904 7.481 18.641 1.00 93.38 94 LEU A O 1
ATOM 759 N N . ILE A 1 95 ? -10.854 7.447 16.660 1.00 92.44 95 ILE A N 1
ATOM 760 C CA . ILE A 1 95 ? -10.119 6.195 16.899 1.00 92.44 95 ILE A CA 1
ATOM 761 C C . ILE A 1 95 ? -9.215 6.313 18.132 1.00 92.44 95 ILE A C 1
ATOM 763 O O . ILE A 1 95 ? -9.170 5.398 18.956 1.00 92.44 95 ILE A O 1
ATOM 767 N N . VAL A 1 96 ? -8.496 7.430 18.283 1.00 94.44 96 VAL A N 1
ATOM 768 C CA . VAL A 1 96 ? -7.637 7.663 19.455 1.00 94.44 96 VAL A CA 1
ATOM 769 C C . VAL A 1 96 ? -8.469 7.704 20.739 1.00 94.44 96 VAL A C 1
ATOM 771 O O . VAL A 1 96 ? -8.092 7.063 21.721 1.00 94.44 96 VAL A O 1
ATOM 774 N N . ARG A 1 97 ? -9.6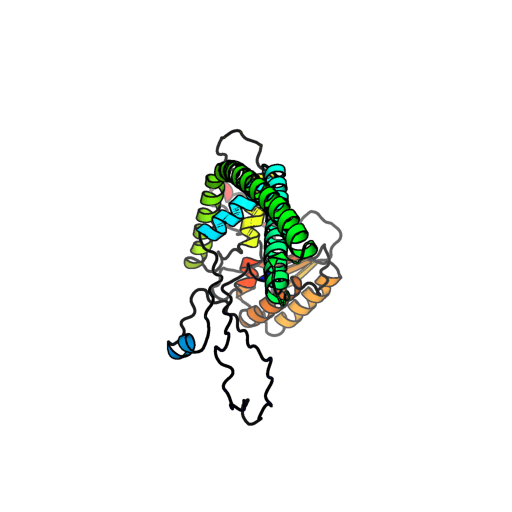18 8.392 20.728 1.00 91.94 97 ARG A N 1
ATOM 775 C CA . ARG A 1 97 ? -10.530 8.475 21.882 1.00 91.94 97 ARG A CA 1
ATOM 776 C C . ARG A 1 97 ? -11.122 7.113 22.247 1.00 91.94 97 ARG A C 1
ATOM 778 O O . ARG A 1 97 ? -11.022 6.718 23.402 1.00 91.94 97 ARG A O 1
ATOM 785 N N . ILE A 1 98 ? -11.637 6.360 21.270 1.00 93.56 98 ILE A N 1
ATOM 786 C CA . ILE A 1 98 ? -12.186 5.009 21.483 1.00 93.56 98 ILE A CA 1
ATOM 787 C C . ILE A 1 98 ? -11.130 4.083 22.092 1.00 93.56 98 ILE A C 1
ATOM 789 O O . ILE A 1 98 ? -11.421 3.331 23.020 1.00 93.56 98 ILE A O 1
ATOM 793 N N . ASN A 1 99 ? -9.890 4.129 21.599 1.00 93.62 99 ASN A N 1
ATOM 794 C CA . ASN A 1 99 ? -8.812 3.303 22.141 1.00 93.62 99 ASN A CA 1
ATOM 795 C C . ASN A 1 99 ? -8.443 3.696 23.578 1.00 93.62 99 ASN A C 1
ATOM 797 O O . ASN A 1 99 ? -8.204 2.811 24.400 1.00 93.62 99 ASN A O 1
ATOM 801 N N . ALA A 1 100 ? -8.420 4.995 23.889 1.00 94.38 100 ALA A N 1
ATOM 802 C CA . ALA A 1 100 ? -8.189 5.476 25.247 1.00 94.38 100 ALA A CA 1
ATOM 803 C C . ALA A 1 100 ? -9.304 5.017 26.202 1.00 94.38 100 ALA A C 1
ATOM 805 O O . ALA A 1 100 ? -9.004 4.444 27.247 1.00 94.38 100 ALA A O 1
ATOM 806 N N . ASP A 1 101 ? -10.570 5.178 25.809 1.00 94.19 101 ASP A N 1
ATOM 807 C CA . ASP A 1 101 ? -11.735 4.756 26.594 1.00 94.19 101 ASP A CA 1
ATOM 808 C C . ASP A 1 101 ? -11.765 3.230 26.801 1.00 94.19 101 ASP A C 1
ATOM 810 O O . ASP A 1 101 ? -11.976 2.757 27.918 1.00 94.19 101 ASP A O 1
ATOM 814 N N . ARG A 1 102 ? -11.469 2.435 25.760 1.00 93.44 102 ARG A N 1
ATOM 815 C CA . ARG A 1 102 ? -11.351 0.967 25.874 1.00 93.44 102 ARG A CA 1
ATOM 816 C C . ARG A 1 102 ? -10.217 0.542 26.805 1.00 93.44 102 ARG A C 1
ATOM 818 O O . ARG A 1 102 ? -10.381 -0.424 27.547 1.00 93.44 102 ARG A O 1
ATOM 825 N N . SER A 1 103 ? -9.081 1.242 26.775 1.00 94.75 103 SER A N 1
ATOM 826 C CA . SER A 1 103 ? -7.972 0.981 27.701 1.00 94.75 103 SER A CA 1
ATOM 827 C C . SER A 1 103 ? -8.376 1.287 29.140 1.00 94.75 103 SER A C 1
ATOM 829 O O . SER A 1 103 ? -8.195 0.439 30.005 1.00 94.75 103 SER A O 1
ATOM 831 N N . GLN A 1 104 ? -8.989 2.450 29.386 1.00 92.88 104 GLN A N 1
ATOM 832 C CA . GLN A 1 104 ? -9.459 2.836 30.719 1.00 92.88 104 GLN A CA 1
ATOM 833 C C . GLN A 1 104 ? -10.485 1.848 31.276 1.00 92.88 104 GLN A C 1
ATOM 835 O O . GLN A 1 104 ? -10.425 1.496 32.451 1.00 92.88 104 GLN A O 1
ATOM 840 N N . LEU A 1 105 ? -11.407 1.368 30.438 1.00 93.81 105 LEU A N 1
ATOM 841 C CA . LEU A 1 105 ? -12.406 0.387 30.851 1.00 93.81 105 LEU A CA 1
ATOM 842 C C . LEU A 1 105 ? -11.752 -0.933 31.280 1.00 93.81 105 LEU A C 1
ATOM 844 O O . LEU A 1 105 ? -12.110 -1.480 32.320 1.00 93.81 105 LEU A O 1
ATOM 848 N N . LYS A 1 106 ? -10.738 -1.390 30.539 1.00 94.06 106 LYS A N 1
ATOM 849 C CA . LYS A 1 106 ? -9.947 -2.565 30.913 1.00 94.06 106 LYS A CA 1
ATOM 850 C C . LYS A 1 106 ? -9.161 -2.352 32.212 1.00 94.06 106 LYS A C 1
ATOM 852 O O . LYS A 1 106 ? -9.145 -3.237 33.059 1.00 94.06 106 LYS A O 1
ATOM 857 N N . ASP A 1 107 ? -8.547 -1.184 32.391 1.00 92.25 107 ASP A N 1
ATOM 858 C CA . ASP A 1 107 ? -7.794 -0.861 33.608 1.00 92.25 107 ASP A CA 1
ATOM 859 C C . ASP A 1 107 ? -8.705 -0.857 34.849 1.00 92.25 107 ASP A C 1
ATOM 861 O O . ASP A 1 107 ? -8.313 -1.331 35.918 1.00 92.25 107 ASP A O 1
ATOM 865 N N . ILE A 1 108 ? -9.944 -0.369 34.705 1.00 89.88 108 ILE A N 1
ATOM 866 C CA . ILE A 1 108 ? -10.970 -0.429 35.755 1.00 89.88 108 ILE A CA 1
ATOM 867 C C . ILE A 1 108 ? -11.349 -1.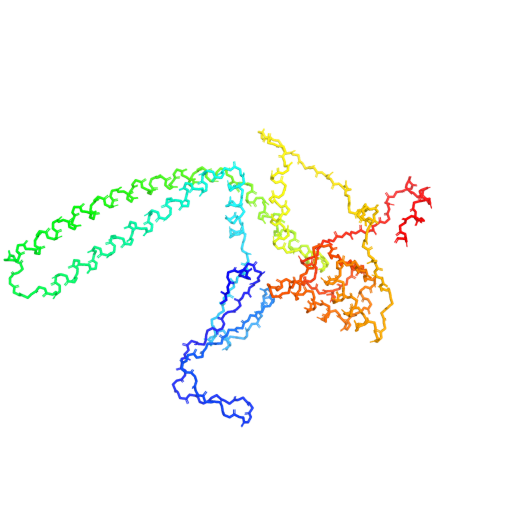886 36.058 1.00 89.88 108 ILE A C 1
ATOM 869 O O . ILE A 1 108 ? -11.379 -2.271 37.227 1.00 89.88 108 ILE A O 1
ATOM 873 N N . GLU A 1 109 ? -11.597 -2.713 35.038 1.00 89.94 109 GLU A N 1
ATOM 874 C CA . GLU A 1 109 ? -11.909 -4.141 35.214 1.00 89.94 109 GLU A CA 1
ATOM 875 C C . GLU A 1 109 ? -10.779 -4.895 35.936 1.00 89.94 109 GLU A C 1
ATOM 877 O O . GLU A 1 109 ? -11.028 -5.605 36.915 1.00 89.94 109 GLU A O 1
ATOM 882 N N . ASP A 1 110 ? -9.529 -4.686 35.517 1.00 91.69 110 ASP A N 1
ATOM 883 C CA . ASP A 1 110 ? -8.347 -5.295 36.132 1.00 91.69 110 ASP A CA 1
ATOM 884 C C . ASP A 1 110 ? -8.156 -4.818 37.587 1.00 91.69 110 ASP A C 1
ATOM 886 O O . ASP A 1 110 ? -7.784 -5.605 38.468 1.00 91.69 110 ASP A O 1
ATOM 890 N N . CYS A 1 111 ? -8.459 -3.546 37.875 1.00 86.56 111 CYS A N 1
ATOM 891 C CA . CYS A 1 111 ? -8.440 -2.995 39.230 1.00 86.56 111 CYS A CA 1
ATOM 892 C C . CYS A 1 111 ? -9.482 -3.674 40.133 1.00 86.56 111 CYS A C 1
ATOM 894 O O . CYS A 1 111 ? -9.142 -4.136 41.226 1.00 86.56 111 CYS A O 1
ATOM 896 N N . ILE A 1 112 ? -10.725 -3.812 39.657 1.00 85.94 112 ILE A N 1
ATOM 897 C CA . ILE A 1 112 ? -11.812 -4.488 40.381 1.00 85.94 112 ILE A CA 1
ATOM 898 C C . ILE A 1 112 ? -11.423 -5.937 40.695 1.00 85.94 112 ILE A C 1
ATOM 900 O O . ILE A 1 112 ? -11.534 -6.373 41.843 1.00 85.94 112 ILE A O 1
ATOM 904 N N . LEU A 1 113 ? -10.908 -6.675 39.708 1.00 87.50 113 LEU A N 1
ATOM 905 C CA . LEU A 1 113 ? -10.458 -8.057 39.896 1.00 87.50 113 LEU A CA 1
ATOM 906 C C . LEU A 1 113 ? -9.344 -8.158 40.944 1.00 87.50 113 LEU A C 1
ATOM 908 O O . LEU A 1 113 ? -9.369 -9.046 41.800 1.00 87.50 113 LEU A O 1
ATOM 912 N N . LYS A 1 114 ? -8.386 -7.226 40.923 1.00 86.25 114 LYS A N 1
ATOM 913 C CA . LYS A 1 114 ? -7.294 -7.175 41.900 1.00 86.25 114 LYS A CA 1
ATOM 914 C C . LYS A 1 114 ? -7.796 -6.879 43.313 1.00 86.25 114 LYS A C 1
ATOM 916 O O . LYS A 1 114 ? -7.325 -7.507 44.264 1.00 86.25 114 LYS A O 1
ATOM 921 N N . LEU A 1 115 ? -8.740 -5.953 43.461 1.00 83.12 115 LEU A N 1
ATOM 922 C CA . LEU A 1 115 ? -9.345 -5.592 44.744 1.00 83.12 115 LEU A CA 1
ATOM 923 C C . LEU A 1 115 ? -10.169 -6.752 45.334 1.00 83.12 115 LEU A C 1
ATOM 925 O O . LEU A 1 115 ? -10.019 -7.084 46.514 1.00 83.12 115 LEU A O 1
ATOM 929 N N . LEU A 1 116 ? -10.958 -7.441 44.505 1.00 81.94 116 LEU A N 1
ATOM 930 C CA . LEU A 1 116 ? -11.694 -8.652 44.894 1.00 81.94 116 LEU A CA 1
ATOM 931 C C . LEU A 1 116 ? -10.764 -9.812 45.272 1.00 81.94 116 LEU A C 1
ATOM 933 O O . LEU A 1 116 ? -11.054 -10.557 46.200 1.00 81.94 116 LEU A O 1
ATOM 937 N N . PHE A 1 117 ? -9.629 -9.963 44.589 1.00 85.31 117 PHE A N 1
ATOM 938 C CA . PHE A 1 117 ? -8.660 -11.016 44.897 1.00 85.31 117 PHE A CA 1
ATOM 939 C C . PHE A 1 117 ? -7.845 -10.739 46.170 1.00 85.31 117 PHE A C 1
ATOM 941 O O . PHE A 1 117 ? -7.485 -11.658 46.906 1.00 85.31 117 PHE A O 1
ATOM 948 N N . THR A 1 118 ? -7.511 -9.471 46.423 1.00 82.69 118 THR A N 1
ATOM 949 C CA . THR A 1 118 ? -6.642 -9.073 47.545 1.00 82.69 118 THR A CA 1
ATOM 950 C C . THR A 1 118 ? -7.413 -8.965 48.863 1.00 82.69 118 THR A C 1
ATOM 952 O O . THR A 1 118 ? -6.820 -9.099 49.936 1.00 82.69 118 THR A O 1
ATOM 955 N N . SER A 1 119 ? -8.730 -8.752 48.803 1.00 78.00 119 SER A N 1
ATOM 956 C CA . SER A 1 119 ? -9.584 -8.678 49.988 1.00 78.00 119 SER A CA 1
ATOM 957 C C . SER A 1 119 ? -9.672 -10.042 50.694 1.00 78.00 119 SER A C 1
ATOM 959 O O . SER A 1 119 ? -10.146 -11.037 50.155 1.00 78.00 119 SER A O 1
ATOM 961 N N . LYS A 1 120 ? -9.169 -10.098 51.934 1.00 71.88 120 LYS A N 1
ATOM 962 C CA . LYS A 1 120 ? -9.274 -11.256 52.836 1.00 71.88 120 LYS A CA 1
ATOM 963 C C . LYS A 1 120 ? -10.249 -10.924 53.964 1.00 71.88 120 LYS A C 1
ATOM 965 O O . LYS A 1 120 ? -10.103 -9.881 54.592 1.00 71.88 120 LYS A O 1
ATOM 970 N N . GLY A 1 121 ? -11.185 -11.825 54.261 1.00 70.62 121 GLY A N 1
ATOM 971 C CA . GLY A 1 121 ? -12.218 -11.623 55.288 1.00 70.62 121 GLY A CA 1
ATOM 972 C C . GLY A 1 121 ? -13.590 -11.290 54.694 1.00 70.62 121 GLY A C 1
ATOM 973 O O . GLY A 1 121 ? -13.846 -11.573 53.526 1.00 70.62 121 GLY A O 1
ATOM 974 N N . ASN A 1 122 ? -14.491 -10.734 55.507 1.00 72.06 122 ASN A N 1
ATOM 975 C CA . ASN A 1 122 ? -15.839 -10.365 55.077 1.00 72.06 122 ASN A CA 1
ATOM 976 C C . ASN A 1 122 ? -15.793 -9.067 54.252 1.00 72.06 122 ASN A C 1
ATOM 978 O O . ASN A 1 122 ? -15.565 -7.982 54.777 1.00 72.06 122 ASN A O 1
ATOM 982 N N . ILE A 1 123 ? -15.992 -9.202 52.943 1.00 71.25 123 ILE A N 1
ATOM 983 C CA . ILE A 1 123 ? -15.896 -8.131 51.934 1.00 71.25 123 ILE A CA 1
ATOM 984 C C . ILE A 1 123 ? -16.854 -6.964 52.230 1.00 71.25 123 ILE A C 1
ATOM 986 O O . ILE A 1 123 ? -16.563 -5.825 51.879 1.00 71.25 123 ILE A O 1
ATOM 990 N N . LEU A 1 124 ? -17.969 -7.243 52.910 1.00 70.81 124 LEU A N 1
ATOM 991 C CA . LEU A 1 124 ? -18.996 -6.259 53.255 1.00 70.81 124 LEU A CA 1
ATOM 992 C C . LEU A 1 124 ? -18.561 -5.262 54.340 1.00 70.81 124 LEU A C 1
ATOM 994 O O . LEU A 1 124 ? -19.172 -4.205 54.447 1.00 70.81 124 LEU A O 1
ATOM 998 N N . ASP A 1 125 ? -17.510 -5.569 55.106 1.00 74.94 125 ASP A N 1
ATOM 999 C CA . ASP A 1 125 ? -17.021 -4.701 56.187 1.00 74.94 125 ASP A CA 1
ATOM 1000 C C . ASP A 1 125 ? -15.929 -3.726 55.706 1.00 74.94 125 ASP A C 1
ATOM 1002 O O . ASP A 1 125 ? -15.464 -2.874 56.463 1.00 74.94 125 ASP A O 1
ATOM 1006 N N . ASN A 1 126 ? -15.494 -3.846 54.446 1.00 79.19 126 ASN A N 1
ATOM 1007 C CA . ASN A 1 126 ? -14.473 -2.984 53.865 1.00 79.19 126 ASN A CA 1
ATOM 1008 C C . ASN A 1 126 ? -15.122 -1.787 53.151 1.00 79.19 126 ASN A C 1
ATOM 1010 O O . ASN A 1 126 ? -15.383 -1.822 51.949 1.00 79.19 126 ASN A O 1
ATOM 1014 N N . GLU A 1 127 ? -15.377 -0.723 53.912 1.00 79.62 127 GLU A N 1
ATOM 1015 C CA . GLU A 1 127 ? -16.004 0.514 53.426 1.00 79.62 127 GLU A CA 1
ATOM 1016 C C . GLU A 1 127 ? -15.204 1.171 52.279 1.00 79.62 127 GLU A C 1
ATOM 1018 O O . GLU A 1 127 ? -15.792 1.651 51.312 1.00 79.62 127 GLU A O 1
ATOM 1023 N N . GLU A 1 128 ? -13.868 1.081 52.311 1.00 78.12 128 GLU A N 1
ATOM 1024 C CA . GLU A 1 128 ? -12.971 1.578 51.253 1.00 78.12 128 GLU A CA 1
ATOM 1025 C C . GLU A 1 128 ? -13.139 0.793 49.941 1.00 78.12 128 GLU A C 1
ATOM 1027 O O . GLU A 1 128 ? -13.180 1.373 48.852 1.00 78.12 128 GLU A O 1
ATOM 1032 N N . LEU A 1 129 ? -13.299 -0.531 50.032 1.00 80.88 129 LEU A N 1
ATOM 1033 C CA . LEU A 1 129 ? -13.570 -1.387 48.876 1.00 80.88 129 LEU A CA 1
ATOM 1034 C C . LEU A 1 129 ? -14.941 -1.080 48.268 1.00 80.88 129 LEU A C 1
ATOM 1036 O O . LEU A 1 129 ? -15.053 -0.964 47.049 1.00 80.88 129 LEU A O 1
ATOM 1040 N N . VAL A 1 130 ? -15.972 -0.929 49.103 1.00 82.56 130 VAL A N 1
ATOM 1041 C CA . VAL A 1 130 ? -17.334 -0.606 48.651 1.00 82.56 130 VAL A CA 1
ATOM 1042 C C . VAL A 1 130 ? -17.365 0.760 47.966 1.00 82.56 130 VAL A C 1
ATOM 1044 O O . VAL A 1 130 ? -17.937 0.885 46.883 1.00 82.56 130 VAL A O 1
ATOM 1047 N N . GLN A 1 131 ? -16.697 1.764 48.537 1.00 83.69 131 GLN A N 1
ATOM 1048 C CA . GLN A 1 131 ? -16.606 3.092 47.937 1.00 83.69 131 GLN A CA 1
ATOM 1049 C C . GLN A 1 131 ? -15.852 3.065 46.598 1.00 83.69 131 GLN A C 1
ATOM 1051 O O . GLN A 1 131 ? -16.354 3.582 45.600 1.00 83.69 131 GLN A O 1
ATOM 1056 N N . THR A 1 132 ? -14.697 2.397 46.539 1.00 82.81 132 THR A N 1
ATOM 1057 C CA . THR A 1 132 ? -13.894 2.290 45.307 1.00 82.81 132 THR A CA 1
ATOM 1058 C C . THR A 1 132 ? -14.646 1.543 44.201 1.00 82.81 132 THR A C 1
ATOM 1060 O O . THR A 1 132 ? -14.570 1.921 43.030 1.00 82.81 132 THR A O 1
ATOM 1063 N N . LEU A 1 133 ? -15.409 0.500 44.551 1.00 85.31 133 LEU A N 1
ATOM 1064 C CA . LEU A 1 133 ? -16.271 -0.223 43.611 1.00 85.31 133 LEU A CA 1
ATOM 1065 C C . LEU A 1 133 ? -17.404 0.661 43.087 1.00 85.31 133 LEU A C 1
ATOM 1067 O O . LEU A 1 133 ? -17.690 0.635 41.889 1.00 85.31 133 LEU A O 1
ATOM 1071 N N . GLN A 1 134 ? -18.023 1.466 43.950 1.00 86.19 134 GLN A N 1
ATOM 1072 C CA . GLN A 1 134 ? -19.083 2.384 43.548 1.00 86.19 134 GLN A CA 1
ATOM 1073 C C . GLN A 1 134 ? -18.553 3.467 42.594 1.00 86.19 134 GLN A C 1
ATOM 1075 O O . GLN A 1 134 ? -19.143 3.696 41.539 1.00 86.19 134 GLN A O 1
ATOM 1080 N N . GLU A 1 135 ? -17.408 4.080 42.909 1.00 87.88 135 GLU A N 1
ATOM 1081 C CA . GLU A 1 135 ? -16.746 5.076 42.050 1.00 87.88 135 GLU A CA 1
ATOM 1082 C C . GLU A 1 135 ? -16.322 4.474 40.696 1.00 87.88 135 GLU A C 1
ATOM 1084 O O . GLU A 1 135 ? -16.543 5.067 39.635 1.00 87.88 135 GLU A O 1
ATOM 1089 N N . SER A 1 136 ? -15.787 3.250 40.712 1.00 89.75 136 SER A N 1
ATOM 1090 C CA . SER A 1 136 ? -15.406 2.501 39.505 1.00 89.75 136 SER A CA 1
ATOM 1091 C C . SER A 1 136 ? -16.615 2.123 38.641 1.00 89.75 136 SER A C 1
ATOM 1093 O O . SER A 1 136 ? -16.537 2.126 37.414 1.00 89.75 136 SER A O 1
ATOM 1095 N N . THR A 1 137 ? -17.758 1.833 39.266 1.00 88.25 137 THR A N 1
ATOM 1096 C CA . THR A 1 137 ? -19.001 1.501 38.556 1.00 88.25 137 THR A CA 1
ATOM 1097 C C . THR A 1 137 ? -19.559 2.726 37.837 1.00 88.25 137 THR A C 1
ATOM 1099 O O . THR A 1 137 ? -19.853 2.648 36.646 1.00 88.25 137 THR A O 1
ATOM 1102 N N . VAL A 1 138 ? -19.621 3.874 38.522 1.00 91.75 138 VAL A N 1
ATOM 1103 C CA . VAL A 1 138 ? -20.096 5.139 37.933 1.00 91.75 138 VAL A CA 1
ATOM 1104 C C . VAL A 1 138 ? -19.197 5.582 36.776 1.00 91.75 138 VAL A C 1
ATOM 1106 O O . VAL A 1 138 ? -19.686 5.973 35.716 1.00 91.75 138 VAL A O 1
ATOM 1109 N N . THR A 1 139 ? -17.876 5.499 36.945 1.00 89.94 139 THR A N 1
ATOM 1110 C CA . THR A 1 139 ? -16.925 5.866 35.883 1.00 89.94 139 THR A CA 1
ATOM 1111 C C . THR A 1 139 ? -16.978 4.902 34.694 1.00 89.94 139 THR A C 1
ATOM 1113 O O . THR A 1 139 ? -16.978 5.363 33.553 1.00 89.94 139 THR A O 1
ATOM 1116 N N . SER A 1 140 ? -17.101 3.588 34.923 1.00 93.38 140 SER A N 1
ATOM 1117 C CA . SER A 1 140 ? -17.286 2.592 33.855 1.00 93.38 140 SER A CA 1
ATOM 1118 C C . SER A 1 140 ? -18.581 2.821 33.067 1.00 93.38 140 SER A C 1
ATOM 1120 O O . SER A 1 140 ? -18.574 2.736 31.840 1.00 93.38 140 SER A O 1
ATOM 1122 N N . GLU A 1 141 ? -19.684 3.154 33.744 1.00 93.06 141 GLU A N 1
ATOM 1123 C CA . GLU A 1 141 ? -20.968 3.456 33.100 1.00 93.06 141 GLU A CA 1
ATOM 1124 C C . GLU A 1 141 ? -20.886 4.716 32.227 1.00 93.06 141 GLU A C 1
ATOM 1126 O O . GLU A 1 141 ? -21.296 4.687 31.066 1.00 93.06 141 GLU A O 1
ATOM 1131 N N . ALA A 1 142 ? -20.245 5.781 32.721 1.00 93.38 142 ALA A N 1
ATOM 1132 C CA . ALA A 1 142 ? -20.001 6.988 31.932 1.00 93.38 142 ALA A CA 1
ATOM 1133 C C . ALA A 1 142 ? -19.135 6.714 30.685 1.00 93.38 142 ALA A C 1
ATOM 1135 O O . ALA A 1 142 ? -19.424 7.229 29.606 1.00 93.38 142 ALA A O 1
ATOM 1136 N N . ILE A 1 143 ? -18.091 5.881 30.801 1.00 94.12 143 ILE A N 1
ATOM 1137 C CA . ILE A 1 143 ? -17.245 5.488 29.659 1.00 94.12 143 ILE A CA 1
ATOM 1138 C C . ILE A 1 143 ? -18.045 4.668 28.640 1.00 94.12 143 ILE A C 1
ATOM 1140 O O . ILE A 1 143 ? -17.918 4.904 27.440 1.00 94.12 143 ILE A O 1
ATOM 1144 N N . LYS A 1 144 ? -18.901 3.741 29.091 1.00 93.44 144 LYS A N 1
ATOM 1145 C CA . LYS A 1 144 ? -19.778 2.960 28.201 1.00 93.44 144 LYS A CA 1
ATOM 1146 C C . LYS A 1 144 ? -20.715 3.856 27.400 1.00 93.44 144 LYS A C 1
ATOM 1148 O O . LYS A 1 144 ? -20.836 3.657 26.196 1.00 93.44 144 LYS A O 1
ATOM 1153 N N . GLN A 1 145 ? -21.304 4.868 28.037 1.00 94.44 145 GLN A N 1
ATOM 1154 C CA . GLN A 1 145 ? -22.154 5.832 27.341 1.00 94.44 145 GLN A CA 1
ATOM 1155 C C . GLN A 1 145 ? -21.368 6.625 26.283 1.00 94.44 145 GLN A C 1
ATOM 1157 O O . GLN A 1 145 ? -21.821 6.748 25.147 1.00 94.44 145 GLN A O 1
ATOM 1162 N N . ARG A 1 146 ? -20.154 7.101 26.607 1.00 93.81 146 ARG A N 1
ATOM 1163 C CA . ARG A 1 146 ? -19.293 7.785 25.621 1.00 93.81 146 ARG A CA 1
ATOM 1164 C C . ARG A 1 146 ? -18.898 6.885 24.450 1.00 93.81 146 ARG A C 1
ATOM 1166 O O . ARG A 1 146 ? -18.825 7.365 23.323 1.00 93.81 146 ARG A O 1
ATOM 1173 N N . LEU A 1 147 ? -18.644 5.600 24.703 1.00 94.00 147 LEU A N 1
ATOM 1174 C CA . LEU A 1 147 ? -18.346 4.625 23.651 1.00 94.00 147 LEU A CA 1
ATOM 1175 C C . LEU A 1 147 ? -19.549 4.413 22.723 1.00 94.00 147 LEU A C 1
ATOM 1177 O O . LEU A 1 147 ? -19.367 4.369 21.512 1.00 94.00 147 LEU A O 1
ATOM 1181 N N . GLU A 1 148 ? -20.769 4.363 23.260 1.00 93.94 148 GLU A N 1
ATOM 1182 C CA . GLU A 1 148 ? -21.991 4.241 22.455 1.00 93.94 148 GLU A CA 1
ATOM 1183 C C . GLU A 1 148 ? -22.218 5.476 21.558 1.00 93.94 148 GLU A C 1
ATOM 1185 O O . GLU A 1 148 ? -22.529 5.350 20.371 1.00 93.94 148 GLU A O 1
ATOM 1190 N N . GLU A 1 149 ? -21.976 6.682 22.082 1.00 93.56 149 GLU A N 1
ATOM 1191 C CA . GLU A 1 149 ? -22.009 7.927 21.298 1.00 93.56 149 GLU A CA 1
ATOM 1192 C C . GLU A 1 149 ? -20.906 7.970 20.219 1.00 93.56 149 GLU A C 1
ATOM 1194 O O . GLU A 1 149 ? -21.129 8.435 19.091 1.00 93.56 149 GLU A O 1
ATOM 1199 N N . ALA A 1 150 ? -19.711 7.468 20.545 1.00 93.31 150 ALA A N 1
ATOM 1200 C CA . ALA A 1 150 ? -18.588 7.370 19.619 1.00 93.31 150 ALA A CA 1
ATOM 1201 C C . ALA A 1 150 ? -18.876 6.388 18.471 1.00 93.31 150 ALA A C 1
ATOM 1203 O O . ALA A 1 150 ? -18.616 6.728 17.315 1.00 93.31 150 ALA A O 1
ATOM 1204 N N . ASP A 1 151 ? -19.484 5.235 18.759 1.00 92.19 151 ASP A N 1
ATOM 1205 C CA . ASP A 1 151 ? -19.883 4.238 17.758 1.00 92.19 151 ASP A CA 1
ATOM 1206 C C . ASP A 1 151 ? -20.944 4.809 16.794 1.00 92.19 151 ASP A C 1
ATOM 1208 O O . ASP A 1 151 ? -20.855 4.640 15.572 1.00 92.19 151 ASP A O 1
ATOM 1212 N N . ALA A 1 152 ? -21.920 5.569 17.308 1.00 92.94 152 ALA A N 1
ATOM 1213 C CA . ALA A 1 152 ? -22.906 6.259 16.470 1.00 92.94 152 ALA A CA 1
ATOM 1214 C C . ALA A 1 152 ? -22.250 7.300 15.543 1.00 92.94 152 ALA A C 1
ATOM 1216 O O . ALA A 1 152 ? -22.601 7.412 14.363 1.00 92.94 152 ALA A O 1
ATOM 1217 N N . THR A 1 153 ? -21.261 8.035 16.055 1.00 91.44 153 THR A N 1
ATOM 1218 C CA . THR A 1 153 ? -20.486 9.005 15.269 1.00 91.44 153 THR A CA 1
ATOM 1219 C C . THR A 1 153 ? -19.629 8.308 14.207 1.00 91.44 153 THR A C 1
ATOM 1221 O O . THR A 1 153 ? -19.559 8.775 13.067 1.00 91.44 153 THR A O 1
ATOM 1224 N N . GLU A 1 154 ? -19.032 7.156 14.530 1.00 91.31 154 GLU A N 1
ATOM 1225 C CA . GLU A 1 154 ? -18.254 6.348 13.587 1.00 91.31 154 GLU A CA 1
ATOM 1226 C C . GLU A 1 154 ? -19.107 5.908 12.389 1.00 91.31 154 GLU A C 1
ATOM 1228 O O . GLU A 1 154 ? -18.660 6.000 11.243 1.00 91.31 154 GLU A O 1
ATOM 1233 N N . LEU A 1 155 ? -20.357 5.494 12.620 1.00 91.19 155 LEU A N 1
ATOM 1234 C CA . LEU A 1 155 ? -21.286 5.118 11.550 1.00 91.19 155 LEU A CA 1
ATOM 1235 C C . LEU A 1 155 ? -21.582 6.279 10.591 1.00 91.19 155 LEU A C 1
ATOM 1237 O O . LEU A 1 155 ? -21.634 6.073 9.373 1.00 91.19 155 LEU A O 1
ATOM 1241 N N . LEU A 1 156 ? -21.746 7.498 11.112 1.00 91.75 156 LEU A N 1
ATOM 1242 C CA . LEU A 1 156 ? -21.960 8.694 10.292 1.00 91.75 156 LEU A CA 1
ATOM 1243 C C . LEU A 1 156 ? -20.723 9.019 9.447 1.00 91.75 156 LEU A C 1
ATOM 1245 O O . LEU A 1 156 ? -20.844 9.254 8.242 1.00 91.75 156 LEU A O 1
ATOM 1249 N N . ILE A 1 157 ? -19.534 8.967 10.053 1.00 90.75 157 ILE A N 1
ATOM 1250 C CA . ILE A 1 157 ? -18.259 9.183 9.358 1.00 90.75 157 ILE A CA 1
ATOM 1251 C C . ILE A 1 157 ? -18.060 8.123 8.270 1.00 90.75 157 ILE A C 1
ATOM 1253 O O . ILE A 1 157 ? -17.741 8.461 7.130 1.00 90.75 157 ILE A O 1
ATOM 1257 N N . ASN A 1 158 ? -18.291 6.847 8.581 1.00 90.81 158 ASN A N 1
ATOM 1258 C CA . ASN A 1 158 ? -18.172 5.764 7.608 1.00 90.81 158 ASN A CA 1
ATOM 1259 C C . ASN A 1 158 ? -19.169 5.941 6.458 1.00 90.81 158 ASN A C 1
ATOM 1261 O O . ASN A 1 158 ? -18.770 5.848 5.301 1.00 90.81 158 ASN A O 1
ATOM 1265 N N . SER A 1 159 ? -20.418 6.316 6.739 1.00 91.06 159 SER A N 1
ATOM 1266 C CA . SER A 1 159 ? -21.413 6.609 5.697 1.00 91.06 159 SER A CA 1
ATOM 1267 C C . SER A 1 159 ? -20.977 7.752 4.771 1.00 91.06 159 SER A C 1
ATOM 1269 O O . SER A 1 159 ? -21.172 7.679 3.557 1.00 91.06 159 SER A O 1
ATOM 1271 N N . ALA A 1 160 ? -20.342 8.797 5.314 1.00 87.81 160 ALA A N 1
ATOM 1272 C CA . ALA A 1 160 ? -19.785 9.885 4.514 1.00 87.81 160 ALA A CA 1
ATOM 1273 C C . ALA A 1 160 ? -18.594 9.425 3.651 1.00 87.81 160 ALA A C 1
ATOM 1275 O O . ALA A 1 160 ? -18.508 9.804 2.481 1.00 87.81 160 ALA A O 1
ATOM 1276 N N . ARG A 1 161 ? -17.710 8.569 4.187 1.00 90.50 161 ARG A N 1
ATOM 1277 C CA . ARG A 1 161 ? -16.570 7.983 3.453 1.00 90.50 161 ARG A CA 1
ATOM 1278 C C . ARG A 1 161 ? -17.037 7.108 2.295 1.00 90.50 161 ARG A C 1
ATOM 1280 O O . ARG A 1 161 ? -16.520 7.229 1.188 1.00 90.50 161 ARG A O 1
ATOM 1287 N N . GLU A 1 162 ? -18.061 6.291 2.515 1.00 90.94 162 GLU A N 1
ATOM 1288 C CA . GLU A 1 162 ? -18.624 5.380 1.511 1.00 90.94 162 GLU A CA 1
ATOM 1289 C C . GLU A 1 162 ? -19.099 6.094 0.233 1.00 90.94 162 GLU A C 1
ATOM 1291 O O . GLU A 1 162 ? -19.066 5.513 -0.853 1.00 90.94 162 GLU A O 1
ATOM 1296 N N . ARG A 1 163 ? -19.426 7.393 0.302 1.00 89.69 163 ARG A N 1
ATOM 1297 C CA . ARG A 1 163 ? -19.747 8.207 -0.883 1.00 89.69 163 ARG A CA 1
ATOM 1298 C C . ARG A 1 163 ? -18.617 8.240 -1.923 1.00 89.69 163 ARG A C 1
ATOM 1300 O O . ARG A 1 163 ? -18.893 8.377 -3.115 1.00 89.69 163 ARG A O 1
ATOM 1307 N N . TYR A 1 164 ? -17.364 8.089 -1.493 1.00 91.00 164 TYR A N 1
ATOM 1308 C CA . TYR A 1 164 ? -16.179 8.094 -2.354 1.00 91.00 164 TYR A CA 1
ATOM 1309 C C . TYR A 1 164 ? -15.769 6.694 -2.836 1.00 91.00 164 TYR A C 1
ATOM 1311 O O . TYR A 1 164 ? -14.922 6.577 -3.729 1.00 91.00 164 TYR A O 1
ATOM 1319 N N . ARG A 1 165 ? -16.392 5.622 -2.319 1.00 93.19 165 ARG A N 1
ATOM 1320 C CA . ARG A 1 165 ? -16.065 4.231 -2.680 1.00 93.19 165 ARG A CA 1
ATOM 1321 C C . ARG A 1 165 ? -16.066 3.964 -4.188 1.00 93.19 165 ARG A C 1
ATOM 1323 O O . ARG A 1 165 ? -15.105 3.357 -4.652 1.00 93.19 165 ARG A O 1
ATOM 1330 N N . PRO A 1 166 ? -17.019 4.465 -5.001 1.00 93.25 166 PRO A N 1
ATOM 1331 C CA . PRO A 1 166 ? -17.011 4.201 -6.440 1.00 93.25 166 PRO A CA 1
ATOM 1332 C C . PRO A 1 166 ? -15.724 4.642 -7.156 1.00 93.25 166 PRO A C 1
ATOM 1334 O O . PRO A 1 166 ? -15.317 4.010 -8.133 1.00 93.25 166 PRO A O 1
ATOM 1337 N N . VAL A 1 167 ? -15.071 5.711 -6.686 1.00 91.56 167 VAL A N 1
ATOM 1338 C CA . VAL A 1 167 ? -13.792 6.188 -7.237 1.00 91.56 167 VAL A CA 1
ATOM 1339 C C . VAL A 1 167 ? -12.673 5.205 -6.890 1.00 91.56 167 VAL A C 1
ATOM 1341 O O . VAL A 1 167 ? -11.901 4.806 -7.764 1.00 91.56 167 VAL A O 1
ATOM 1344 N N . ALA A 1 168 ? -12.641 4.744 -5.641 1.00 93.38 168 ALA A N 1
ATOM 1345 C CA . ALA A 1 168 ? -11.677 3.763 -5.163 1.00 93.38 168 ALA A CA 1
ATOM 1346 C C . ALA A 1 168 ? -11.837 2.391 -5.841 1.00 93.38 168 ALA A C 1
ATOM 1348 O O . ALA A 1 168 ? -10.843 1.803 -6.272 1.00 93.38 168 ALA A O 1
ATOM 1349 N N . THR A 1 169 ? -13.073 1.914 -6.030 1.00 94.75 169 THR A N 1
ATOM 1350 C CA . THR A 1 169 ? -13.363 0.663 -6.750 1.00 94.75 169 THR A CA 1
ATOM 1351 C C . THR A 1 169 ? -12.828 0.731 -8.182 1.00 94.75 169 THR A C 1
ATOM 1353 O O . THR A 1 169 ? -12.156 -0.191 -8.646 1.00 94.75 169 THR A O 1
ATOM 1356 N N . ARG A 1 170 ? -13.059 1.850 -8.887 1.00 94.31 170 ARG A N 1
ATOM 1357 C CA . ARG A 1 170 ? -12.532 2.065 -10.246 1.00 94.31 170 ARG A CA 1
ATOM 1358 C C . ARG A 1 170 ? -11.005 2.089 -10.269 1.00 94.31 170 ARG A C 1
ATOM 1360 O O . ARG A 1 170 ? -10.413 1.448 -11.135 1.00 94.31 170 ARG A O 1
ATOM 1367 N N . GLY A 1 171 ? -10.378 2.784 -9.319 1.00 94.56 171 GLY A N 1
ATOM 1368 C CA . GLY A 1 171 ? -8.921 2.821 -9.179 1.00 94.56 171 GLY A CA 1
ATOM 1369 C C . GLY A 1 171 ? -8.324 1.432 -8.935 1.00 94.56 171 GLY A C 1
ATOM 1370 O O . GLY A 1 171 ? -7.351 1.058 -9.587 1.00 94.56 171 GLY A O 1
ATOM 1371 N N . SER A 1 172 ? -8.956 0.627 -8.076 1.00 95.00 172 SER A N 1
ATOM 1372 C CA . SER A 1 172 ? -8.538 -0.753 -7.812 1.00 95.00 172 SER A CA 1
ATOM 1373 C C . SER A 1 172 ? -8.626 -1.607 -9.078 1.00 95.00 172 SER A C 1
ATOM 1375 O O . SER A 1 172 ? -7.632 -2.205 -9.492 1.00 95.00 172 SER A O 1
ATOM 1377 N N . VAL A 1 173 ? -9.771 -1.600 -9.771 1.00 95.69 173 VAL A N 1
ATOM 1378 C CA . VAL A 1 173 ? -9.939 -2.335 -11.037 1.00 95.69 173 VAL A CA 1
ATOM 1379 C C . VAL A 1 173 ? -8.879 -1.926 -12.062 1.00 95.69 173 VAL A C 1
ATOM 1381 O O . VAL A 1 173 ? -8.250 -2.799 -12.661 1.00 95.69 173 VAL A O 1
ATOM 1384 N N . LEU A 1 174 ? -8.642 -0.622 -12.231 1.00 94.75 174 LEU A N 1
ATOM 1385 C CA . LEU A 1 174 ? -7.658 -0.102 -13.178 1.00 94.75 174 LEU A CA 1
ATOM 1386 C C . LEU A 1 174 ? -6.241 -0.595 -12.862 1.00 94.75 174 LEU A C 1
ATOM 1388 O O . LEU A 1 174 ? -5.544 -1.050 -13.768 1.00 94.75 174 LEU A O 1
ATOM 1392 N N . TYR A 1 175 ? -5.830 -0.559 -11.592 1.00 93.44 175 TYR A N 1
ATOM 1393 C CA . TYR A 1 175 ? -4.521 -1.065 -11.182 1.00 93.44 175 TYR A CA 1
ATOM 1394 C C . TYR A 1 175 ? -4.340 -2.540 -11.543 1.00 93.44 175 TYR A C 1
ATOM 1396 O O . TYR A 1 175 ? -3.317 -2.902 -12.118 1.00 93.44 175 TYR A O 1
ATOM 1404 N N . PHE A 1 176 ? -5.328 -3.394 -11.255 1.00 92.12 176 PHE A N 1
ATOM 1405 C CA . PHE A 1 176 ? -5.209 -4.823 -11.558 1.00 92.12 176 PHE A CA 1
ATOM 1406 C C . PHE A 1 176 ? -5.202 -5.108 -13.062 1.00 92.12 176 PHE A C 1
ATOM 1408 O O . PHE A 1 176 ? -4.471 -5.992 -13.494 1.00 92.12 176 PHE A O 1
ATOM 1415 N N . VAL A 1 177 ? -5.938 -4.336 -13.868 1.00 93.12 177 VAL A N 1
ATOM 1416 C CA . VAL A 1 177 ? -5.841 -4.424 -15.335 1.00 93.12 177 VAL A CA 1
ATOM 1417 C C . VAL A 1 177 ? -4.433 -4.053 -15.806 1.00 93.12 177 VAL A C 1
ATOM 1419 O O . VAL A 1 177 ? -3.846 -4.784 -16.600 1.00 93.12 177 VAL A O 1
ATOM 1422 N N . ILE A 1 178 ? -3.862 -2.959 -15.288 1.00 89.50 178 ILE A N 1
ATOM 1423 C CA . ILE A 1 178 ? -2.494 -2.530 -15.616 1.00 89.50 178 ILE A CA 1
ATOM 1424 C C . ILE A 1 178 ? -1.467 -3.579 -15.170 1.00 89.50 178 ILE A C 1
ATOM 1426 O O . ILE A 1 178 ? -0.543 -3.884 -15.919 1.00 89.50 178 ILE A O 1
ATOM 1430 N N . ALA A 1 179 ? -1.630 -4.161 -13.982 1.00 88.19 179 ALA A N 1
ATOM 1431 C CA . ALA A 1 179 ? -0.741 -5.200 -13.470 1.00 88.19 179 ALA A CA 1
ATOM 1432 C C . ALA A 1 179 ? -0.741 -6.449 -14.373 1.00 88.19 179 ALA A C 1
ATOM 1434 O O . ALA A 1 179 ? 0.326 -7.001 -14.657 1.00 88.19 179 ALA A O 1
ATOM 1435 N N . SER A 1 180 ? -1.908 -6.841 -14.895 1.00 88.75 180 SER A N 1
ATOM 1436 C CA . SER A 1 180 ? -2.045 -7.955 -15.841 1.00 88.75 180 SER A CA 1
ATOM 1437 C C . SER A 1 180 ? -1.412 -7.692 -17.214 1.00 88.75 180 SER A C 1
ATOM 1439 O O . SER A 1 180 ? -1.107 -8.646 -17.922 1.00 88.75 180 SER A O 1
ATOM 1441 N N . LEU A 1 181 ? -1.119 -6.441 -17.603 1.00 87.88 181 LEU A N 1
ATOM 1442 C CA . LEU A 1 181 ? -0.414 -6.162 -18.871 1.00 87.88 181 LEU A CA 1
ATOM 1443 C C . LEU A 1 181 ? 0.998 -6.764 -18.913 1.00 87.88 181 LEU A C 1
ATOM 1445 O O . LEU A 1 181 ? 1.524 -7.029 -19.995 1.00 87.88 181 LEU A O 1
ATOM 1449 N N . SER A 1 182 ? 1.596 -7.016 -17.746 1.00 85.44 182 SER A N 1
ATOM 1450 C CA . SER A 1 182 ? 2.894 -7.685 -17.638 1.00 85.44 182 SER A CA 1
ATOM 1451 C C . SER A 1 182 ? 2.890 -9.135 -18.139 1.00 85.44 182 SER A C 1
ATOM 1453 O O . SER A 1 182 ? 3.948 -9.656 -18.492 1.00 85.44 182 SER A O 1
ATOM 1455 N N . GLU A 1 183 ? 1.714 -9.768 -18.219 1.00 86.19 183 GLU A N 1
ATOM 1456 C CA . GLU A 1 183 ? 1.535 -11.108 -18.790 1.00 86.19 183 GLU A CA 1
ATOM 1457 C C . GLU A 1 183 ? 1.677 -11.101 -20.319 1.00 86.19 183 GLU A C 1
ATOM 1459 O O . GLU A 1 183 ? 2.069 -12.107 -20.910 1.00 86.19 183 GLU A O 1
ATOM 1464 N N . ILE A 1 184 ? 1.393 -9.960 -20.959 1.00 88.38 184 ILE A N 1
ATOM 1465 C CA . ILE A 1 184 ? 1.532 -9.772 -22.407 1.00 88.38 184 ILE A CA 1
ATOM 1466 C C . ILE A 1 184 ? 2.990 -9.450 -22.748 1.00 88.38 184 ILE A C 1
ATOM 1468 O O . ILE A 1 184 ? 3.605 -10.142 -23.559 1.00 88.38 184 ILE A O 1
ATOM 1472 N N . ASP A 1 185 ? 3.554 -8.417 -22.114 1.00 84.62 185 ASP A N 1
ATOM 1473 C CA . ASP A 1 185 ? 4.967 -8.055 -22.257 1.00 84.62 185 ASP A CA 1
ATOM 1474 C C . ASP A 1 185 ? 5.564 -7.662 -20.890 1.00 84.62 185 ASP A C 1
ATOM 1476 O O . ASP A 1 185 ? 5.043 -6.753 -20.230 1.00 84.62 185 ASP A O 1
ATOM 1480 N N . PRO A 1 186 ? 6.683 -8.286 -20.459 1.00 84.06 186 PRO A N 1
ATOM 1481 C CA . PRO A 1 186 ? 7.323 -7.989 -19.177 1.00 84.06 186 PRO A CA 1
ATOM 1482 C C . PRO A 1 186 ? 7.715 -6.520 -18.968 1.00 84.06 186 PRO A C 1
ATOM 1484 O O . PRO A 1 186 ? 7.872 -6.096 -17.822 1.00 84.06 186 PRO A O 1
ATOM 1487 N N . MET A 1 187 ? 7.860 -5.724 -20.032 1.00 84.00 187 MET A N 1
ATOM 1488 C CA . MET A 1 187 ? 8.172 -4.295 -19.947 1.00 84.00 187 MET A CA 1
ATOM 1489 C C . MET A 1 187 ? 7.027 -3.474 -19.329 1.00 84.00 187 MET A C 1
ATOM 1491 O O . MET A 1 187 ? 7.281 -2.413 -18.747 1.00 84.00 187 MET A O 1
ATOM 1495 N N . TYR A 1 188 ? 5.782 -3.968 -19.352 1.00 87.44 188 TYR A N 1
ATOM 1496 C CA . TYR A 1 188 ? 4.605 -3.306 -18.765 1.00 87.44 188 TYR A CA 1
ATOM 1497 C C . TYR A 1 188 ? 4.467 -3.483 -17.241 1.00 87.44 188 TYR A C 1
ATOM 1499 O O . TYR A 1 188 ? 3.375 -3.403 -16.690 1.00 87.44 188 TYR A O 1
ATOM 1507 N N . GLN A 1 189 ? 5.570 -3.681 -16.516 1.00 83.44 189 GLN A N 1
ATOM 1508 C CA . GLN A 1 189 ? 5.538 -3.821 -15.055 1.00 83.44 189 GLN A CA 1
ATOM 1509 C C . GLN A 1 189 ? 5.615 -2.498 -14.295 1.00 83.44 189 GLN A C 1
ATOM 1511 O O . GLN A 1 189 ? 6.681 -1.892 -14.210 1.00 83.44 189 GLN A O 1
ATOM 1516 N N . PHE A 1 190 ? 4.515 -2.059 -13.696 1.00 84.81 190 PHE A N 1
ATOM 1517 C CA . PHE A 1 190 ? 4.453 -0.826 -12.905 1.00 84.81 190 PHE A CA 1
ATOM 1518 C C . PHE A 1 190 ? 4.383 -1.133 -11.407 1.00 84.81 190 PHE A C 1
ATOM 1520 O O . PHE A 1 190 ? 3.792 -2.132 -11.004 1.00 84.81 190 PHE A O 1
ATOM 1527 N N . SER A 1 191 ? 4.988 -0.285 -10.570 1.00 86.00 191 SER A N 1
ATOM 1528 C CA . SER A 1 191 ? 4.808 -0.395 -9.119 1.00 86.00 191 SER A CA 1
ATOM 1529 C C . SER A 1 191 ? 3.460 0.176 -8.684 1.00 86.00 191 SER A C 1
ATOM 1531 O O . SER A 1 191 ? 2.975 1.165 -9.239 1.00 86.00 191 SER A O 1
ATOM 1533 N N . LEU A 1 192 ? 2.899 -0.386 -7.610 1.00 88.31 192 LEU A N 1
ATOM 1534 C CA . LEU A 1 192 ? 1.734 0.195 -6.946 1.00 88.31 192 LEU A CA 1
ATOM 1535 C C . LEU A 1 192 ? 2.007 1.628 -6.468 1.00 88.31 192 LEU A C 1
ATOM 1537 O O . LEU A 1 192 ? 1.143 2.488 -6.585 1.00 88.31 192 LEU A O 1
ATOM 1541 N N . LYS A 1 193 ? 3.222 1.909 -5.978 1.00 87.00 193 LYS A N 1
ATOM 1542 C CA . LYS A 1 193 ? 3.624 3.256 -5.549 1.00 87.00 193 LYS A CA 1
ATOM 1543 C C . LYS A 1 193 ? 3.473 4.274 -6.682 1.00 87.00 193 LYS A C 1
ATOM 1545 O O . LYS A 1 193 ? 2.866 5.317 -6.464 1.00 87.00 193 LYS A O 1
ATOM 1550 N N . TYR A 1 194 ? 3.978 3.954 -7.875 1.00 85.62 194 TYR A N 1
ATOM 1551 C CA . TYR A 1 194 ? 3.840 4.814 -9.050 1.00 85.62 194 TYR A CA 1
ATOM 1552 C C . TYR A 1 194 ? 2.369 5.025 -9.428 1.00 85.62 194 TYR A C 1
ATOM 1554 O O . TYR A 1 194 ? 1.941 6.159 -9.626 1.00 85.62 194 TYR A O 1
ATOM 1562 N N . PHE A 1 195 ? 1.576 3.947 -9.455 1.00 91.38 195 PHE A N 1
ATOM 1563 C CA . PHE A 1 195 ? 0.140 4.041 -9.724 1.00 91.38 195 PHE A CA 1
ATOM 1564 C C . PHE A 1 195 ? -0.573 4.961 -8.724 1.00 91.38 195 PHE A C 1
ATOM 1566 O O . PHE A 1 195 ? -1.303 5.856 -9.137 1.00 91.38 195 PHE A O 1
ATOM 1573 N N . LYS A 1 196 ? -0.325 4.790 -7.418 1.00 91.06 196 LYS A N 1
ATOM 1574 C CA . LYS A 1 196 ? -0.918 5.622 -6.361 1.00 91.06 196 LYS A CA 1
ATOM 1575 C C . LYS A 1 196 ? -0.515 7.091 -6.482 1.00 91.06 196 LYS A C 1
ATOM 1577 O O . LYS A 1 196 ? -1.352 7.962 -6.293 1.00 91.06 196 LYS A O 1
ATOM 1582 N N . GLN A 1 197 ? 0.745 7.374 -6.815 1.00 89.12 197 GLN A N 1
ATOM 1583 C CA . GLN A 1 197 ? 1.211 8.744 -7.047 1.00 89.12 197 GLN A CA 1
ATOM 1584 C C . GLN A 1 197 ? 0.477 9.394 -8.219 1.00 89.12 197 GLN A C 1
ATOM 1586 O O . GLN A 1 197 ? 0.008 10.520 -8.086 1.00 89.12 197 GLN A O 1
ATOM 1591 N N . LEU A 1 198 ? 0.337 8.678 -9.338 1.00 89.25 198 LEU A N 1
ATOM 1592 C CA . LEU A 1 198 ? -0.407 9.174 -10.492 1.00 89.25 198 LEU A CA 1
ATOM 1593 C C . LEU A 1 198 ? -1.886 9.379 -10.149 1.00 89.25 198 LEU A C 1
ATOM 1595 O O . LEU A 1 198 ? -2.431 10.433 -10.442 1.00 89.25 198 LEU A O 1
ATOM 1599 N N . PHE A 1 199 ? -2.509 8.406 -9.485 1.00 91.69 199 PHE A N 1
ATOM 1600 C CA . PHE A 1 199 ? -3.903 8.472 -9.052 1.00 91.69 199 PHE A CA 1
ATOM 1601 C C . PHE A 1 199 ? -4.168 9.684 -8.142 1.00 91.69 199 PHE A C 1
ATOM 1603 O O . PHE A 1 199 ? -5.083 10.462 -8.401 1.00 91.69 199 PHE A O 1
ATOM 1610 N N . ASN A 1 200 ? -3.322 9.919 -7.138 1.00 91.50 200 ASN A N 1
ATOM 1611 C CA . ASN A 1 200 ? -3.452 11.074 -6.245 1.00 91.50 200 ASN A CA 1
ATOM 1612 C C . ASN A 1 200 ? -3.214 12.397 -6.987 1.00 91.50 200 ASN A C 1
ATOM 1614 O O . ASN A 1 200 ? -4.011 13.320 -6.863 1.00 91.50 200 ASN A O 1
ATOM 1618 N N . CYS A 1 201 ? -2.179 12.458 -7.830 1.00 89.19 201 CYS A N 1
ATOM 1619 C CA . CYS A 1 201 ? -1.887 13.624 -8.665 1.00 89.19 201 CYS A CA 1
ATOM 1620 C C . CYS A 1 201 ? -3.069 13.958 -9.593 1.00 89.19 201 CYS A C 1
ATOM 1622 O O . CYS A 1 201 ? -3.406 15.126 -9.772 1.00 89.19 201 CYS A O 1
ATOM 1624 N N . THR A 1 202 ? -3.749 12.950 -10.156 1.00 88.81 202 THR A N 1
ATOM 1625 C CA . THR A 1 202 ? -4.941 13.185 -10.984 1.00 88.81 202 THR A CA 1
ATOM 1626 C C . THR A 1 202 ? -6.109 13.762 -10.197 1.00 88.81 202 THR A C 1
ATOM 1628 O O . THR A 1 202 ? -6.840 14.568 -10.755 1.00 88.81 202 THR A O 1
ATOM 1631 N N . ILE A 1 203 ? -6.268 13.402 -8.922 1.00 87.12 203 ILE A N 1
ATOM 1632 C CA . ILE A 1 203 ? -7.302 13.982 -8.054 1.00 87.12 203 ILE A CA 1
ATOM 1633 C C . ILE A 1 203 ? -6.955 15.445 -7.760 1.00 87.12 203 ILE A C 1
ATOM 1635 O O . ILE A 1 203 ? -7.763 16.328 -8.025 1.00 87.12 203 ILE A O 1
ATOM 1639 N N . GLU A 1 204 ? -5.721 15.715 -7.329 1.00 86.88 204 GLU A N 1
ATOM 1640 C CA . GLU A 1 204 ? -5.241 17.063 -6.984 1.00 86.88 204 GLU A CA 1
ATOM 1641 C C . GLU A 1 204 ? -5.260 18.047 -8.165 1.00 86.88 204 GLU A C 1
ATOM 1643 O O . GLU A 1 204 ? -5.499 19.237 -7.983 1.00 86.88 204 GLU A O 1
ATOM 1648 N N . THR A 1 205 ? -4.973 17.565 -9.377 1.00 84.94 205 THR A N 1
ATOM 1649 C CA . THR A 1 205 ? -4.907 18.401 -10.590 1.00 84.94 205 THR A CA 1
ATOM 1650 C C . THR A 1 205 ? -6.222 18.470 -11.356 1.00 84.94 205 THR A C 1
ATOM 1652 O O . THR A 1 205 ? -6.342 19.285 -12.275 1.00 84.94 205 THR A O 1
ATOM 1655 N N . SER A 1 206 ? -7.195 17.619 -11.024 1.00 81.75 206 SER A N 1
ATOM 1656 C CA . SER A 1 206 ? -8.507 17.671 -11.657 1.00 81.75 206 SER A CA 1
ATOM 1657 C C . SER A 1 206 ? -9.253 18.934 -11.238 1.00 81.75 206 SER A C 1
ATOM 1659 O O . SER A 1 206 ? -9.249 19.325 -10.074 1.00 81.75 206 SER A O 1
ATOM 1661 N N . GLU A 1 207 ? -9.904 19.595 -12.196 1.00 73.25 207 GLU A N 1
ATOM 1662 C CA . GLU A 1 207 ? -10.825 20.679 -11.862 1.00 73.25 207 GLU A CA 1
ATOM 1663 C C . GLU A 1 207 ? -11.959 20.104 -11.010 1.00 73.25 207 GLU A C 1
ATOM 1665 O O . GLU A 1 207 ? -12.546 19.085 -11.394 1.00 73.25 207 GLU A O 1
ATOM 1670 N N . HIS A 1 208 ? -12.273 20.754 -9.879 1.00 58.91 208 HIS A N 1
ATOM 1671 C CA . HIS A 1 208 ? -13.380 20.383 -8.993 1.00 58.91 208 HIS A CA 1
ATOM 1672 C C . HIS A 1 208 ? -14.700 20.429 -9.763 1.00 58.91 208 HIS A C 1
ATOM 1674 O O . HIS A 1 208 ? -15.408 21.434 -9.822 1.00 58.91 208 HIS A O 1
ATOM 1680 N N . SER A 1 209 ? -15.011 19.310 -10.393 1.00 51.28 209 SER A N 1
ATOM 1681 C CA . SER A 1 209 ? -16.165 19.157 -11.247 1.00 51.28 209 SER A CA 1
ATOM 1682 C C . SER A 1 209 ? -17.217 18.455 -10.415 1.00 51.28 209 SER A C 1
ATOM 1684 O O . SER A 1 209 ? -17.051 17.293 -10.039 1.00 51.28 209 SER A O 1
ATOM 1686 N N . TYR A 1 210 ? -18.329 19.134 -10.148 1.00 45.44 210 TYR A N 1
ATOM 1687 C CA . TYR A 1 210 ? -19.557 18.450 -9.766 1.00 45.44 210 TYR A CA 1
ATOM 1688 C C . TYR A 1 210 ? -19.953 17.543 -10.942 1.00 45.44 210 TYR A C 1
ATOM 1690 O O . TYR A 1 210 ? -20.626 17.981 -11.863 1.00 45.44 210 TYR A O 1
ATOM 1698 N N . LEU A 1 211 ? -19.465 16.298 -10.934 1.00 44.06 211 LEU A N 1
ATOM 1699 C CA . LEU A 1 211 ? -19.786 15.223 -11.877 1.00 44.06 211 LEU A CA 1
ATOM 1700 C C . LEU A 1 211 ? -19.754 15.623 -13.366 1.00 44.06 211 LEU A C 1
ATOM 1702 O O . LEU A 1 211 ? -20.800 15.826 -13.973 1.00 44.06 211 LEU A O 1
ATOM 1706 N N . GLN A 1 212 ? -18.586 15.562 -14.013 1.00 33.59 212 GLN A N 1
ATOM 1707 C CA . GLN A 1 212 ? -18.535 15.106 -15.407 1.00 33.59 212 GLN A CA 1
ATOM 1708 C C . GLN A 1 212 ? -17.158 14.554 -15.776 1.00 33.59 212 GLN A C 1
ATOM 1710 O O . GLN A 1 212 ? -16.114 15.141 -15.518 1.00 33.59 212 GLN A O 1
ATOM 1715 N N . LEU A 1 213 ? -17.201 13.353 -16.343 1.00 35.44 213 LEU A N 1
ATOM 1716 C CA . LEU A 1 213 ? -16.081 12.530 -16.763 1.00 35.44 213 LEU A CA 1
ATOM 1717 C C . LEU A 1 213 ? -15.285 13.242 -17.873 1.00 35.44 213 LEU A C 1
ATOM 1719 O O . LEU A 1 213 ? -15.730 13.266 -19.017 1.00 35.44 213 LEU A O 1
ATOM 1723 N N . TYR A 1 214 ? -14.096 13.755 -17.560 1.00 30.83 214 TYR A N 1
ATOM 1724 C CA . TYR A 1 214 ? -13.106 14.136 -18.567 1.00 30.83 214 TYR A CA 1
ATOM 1725 C C . TYR A 1 214 ? -11.895 13.209 -18.463 1.00 30.83 214 TYR A C 1
ATOM 1727 O O . TYR A 1 214 ? -11.099 13.286 -17.530 1.00 30.83 214 TYR A O 1
ATOM 1735 N N . VAL A 1 215 ? -11.745 12.316 -19.445 1.00 28.55 215 VAL A N 1
ATOM 1736 C CA . VAL A 1 215 ? -10.466 11.648 -19.711 1.00 28.55 215 VAL A CA 1
ATOM 1737 C C . VAL A 1 215 ? -9.590 12.674 -20.420 1.00 28.55 215 VAL A C 1
ATOM 1739 O O . VAL A 1 215 ? -9.698 12.876 -21.629 1.00 28.55 215 VAL A O 1
ATOM 1742 N N . VAL A 1 216 ? -8.748 13.367 -19.658 1.00 27.30 216 VAL A N 1
ATOM 1743 C CA . VAL A 1 216 ? -7.743 14.264 -20.226 1.00 27.30 216 VAL A CA 1
ATOM 1744 C C . VAL A 1 216 ? -6.606 13.408 -20.780 1.00 27.30 216 VAL A C 1
ATOM 1746 O O . VAL A 1 216 ? -5.727 12.949 -20.054 1.00 27.30 216 VAL A O 1
ATOM 1749 N N . HIS A 1 217 ? -6.607 13.199 -22.096 1.00 29.70 217 HIS A N 1
ATOM 1750 C CA . HIS A 1 217 ? -5.410 12.778 -22.818 1.00 29.70 217 HIS A CA 1
ATOM 1751 C C . HIS A 1 217 ? -4.419 13.950 -22.852 1.00 29.70 217 HIS A C 1
ATOM 1753 O O . HIS A 1 217 ? -4.434 14.752 -23.784 1.00 29.70 217 HIS A O 1
ATOM 1759 N N . ARG A 1 218 ? -3.530 14.056 -21.859 1.00 30.67 218 ARG A N 1
ATOM 1760 C CA . ARG A 1 218 ? -2.295 14.836 -22.028 1.00 30.67 218 ARG A CA 1
ATOM 1761 C C . ARG A 1 218 ? -1.184 13.922 -22.528 1.00 30.67 218 ARG A C 1
ATOM 1763 O O . ARG A 1 218 ? -0.504 13.253 -21.760 1.00 30.67 218 ARG A O 1
ATOM 1770 N N . ASN A 1 219 ? -1.023 13.919 -23.848 1.00 39.78 219 ASN A N 1
ATOM 1771 C CA . ASN A 1 219 ? 0.264 13.670 -24.488 1.00 39.78 219 ASN A CA 1
ATOM 1772 C C . ASN A 1 219 ? 1.060 14.984 -24.502 1.00 39.78 219 ASN A C 1
ATOM 1774 O O . ASN A 1 219 ? 0.457 16.045 -24.639 1.00 39.78 219 ASN A O 1
ATOM 1778 N N . HIS A 1 220 ? 2.393 14.870 -24.454 1.00 39.06 220 HIS A N 1
ATOM 1779 C CA . HIS A 1 220 ? 3.412 15.922 -24.272 1.00 39.06 220 HIS A CA 1
ATOM 1780 C C . HIS A 1 220 ? 3.638 16.240 -22.784 1.00 39.06 220 HIS A C 1
ATOM 1782 O O . HIS A 1 220 ? 2.745 16.719 -22.108 1.00 39.06 220 HIS A O 1
ATOM 1788 N N . GLU A 1 221 ? 4.767 15.865 -22.170 1.00 35.84 221 GLU A N 1
ATOM 1789 C CA . GLU A 1 221 ? 6.039 16.603 -22.288 1.00 35.84 221 GLU A CA 1
ATOM 1790 C C . GLU A 1 221 ? 7.297 15.781 -21.903 1.00 35.84 221 GLU A C 1
ATOM 1792 O O . GLU A 1 221 ? 8.320 16.336 -21.515 1.00 35.84 221 GLU A O 1
ATOM 1797 N N . ALA A 1 222 ? 7.315 14.454 -22.061 1.00 33.31 222 ALA A N 1
ATOM 1798 C CA . ALA A 1 222 ? 8.546 13.691 -21.779 1.00 33.31 222 ALA A CA 1
ATOM 1799 C C . ALA A 1 222 ? 9.699 13.964 -22.779 1.00 33.31 222 ALA A C 1
ATOM 1801 O O . ALA A 1 222 ? 10.851 13.641 -22.508 1.00 33.31 222 ALA A O 1
ATOM 1802 N N . ALA A 1 223 ? 9.414 14.600 -23.921 1.00 36.12 223 ALA A N 1
ATOM 1803 C CA . ALA A 1 223 ? 10.405 14.903 -24.956 1.00 36.12 223 ALA A CA 1
ATOM 1804 C C . ALA A 1 223 ? 11.106 16.273 -24.800 1.00 36.12 223 ALA A C 1
ATOM 1806 O O . ALA A 1 223 ? 11.936 16.617 -25.638 1.00 36.12 223 ALA A O 1
ATOM 1807 N N . ALA A 1 224 ? 10.789 17.070 -23.769 1.00 39.16 224 ALA A N 1
ATOM 1808 C CA . ALA A 1 224 ? 11.338 18.427 -23.607 1.00 39.16 224 ALA A CA 1
ATOM 1809 C C . ALA A 1 224 ? 12.354 18.588 -22.457 1.00 39.16 224 ALA A C 1
ATOM 1811 O O . ALA A 1 224 ? 13.004 19.629 -22.361 1.00 39.16 224 ALA A O 1
ATOM 1812 N N . LEU A 1 225 ? 12.567 17.564 -21.625 1.00 40.59 225 LEU A N 1
ATOM 1813 C CA . LEU A 1 225 ? 13.447 17.658 -20.448 1.00 40.59 225 LEU A CA 1
ATOM 1814 C C . LEU A 1 225 ? 14.952 17.545 -20.745 1.00 40.59 225 LEU A C 1
ATOM 1816 O O . LEU A 1 225 ? 15.762 17.586 -19.828 1.00 40.59 225 LEU A O 1
ATOM 1820 N N . GLN A 1 226 ? 15.351 17.478 -22.015 1.00 43.75 226 GLN A N 1
ATOM 1821 C CA . GLN A 1 226 ? 16.767 17.508 -22.397 1.00 43.75 226 GLN A CA 1
ATOM 1822 C C . GLN A 1 226 ? 17.280 18.930 -22.693 1.00 43.75 226 GLN A C 1
ATOM 1824 O O . GLN A 1 226 ? 18.475 19.117 -22.900 1.00 43.75 226 GLN A O 1
ATOM 1829 N N . LYS A 1 227 ? 16.403 19.950 -22.723 1.00 42.81 227 LYS A N 1
ATOM 1830 C CA . LYS A 1 227 ? 16.757 21.286 -23.246 1.00 42.81 227 LYS A CA 1
ATOM 1831 C C . LYS A 1 227 ? 16.608 22.461 -22.281 1.00 42.81 227 LYS A C 1
ATOM 1833 O O . LYS A 1 227 ? 16.756 23.605 -22.706 1.00 42.81 227 LYS A O 1
ATOM 1838 N N . ARG A 1 228 ? 16.353 22.218 -20.996 1.00 43.25 228 ARG A N 1
ATOM 1839 C CA . ARG A 1 228 ? 16.246 23.290 -19.999 1.00 43.25 228 ARG A CA 1
ATOM 1840 C C . ARG A 1 228 ? 16.753 22.826 -18.638 1.00 43.25 228 ARG A C 1
ATOM 1842 O O . ARG A 1 228 ? 15.967 22.427 -17.801 1.00 43.25 228 ARG A O 1
ATOM 1849 N N . GLU A 1 229 ? 18.071 22.865 -18.469 1.00 42.31 229 GLU A N 1
ATOM 1850 C CA . GLU A 1 229 ? 18.756 23.241 -17.222 1.00 42.31 229 GLU A CA 1
ATOM 1851 C C . GLU A 1 229 ? 20.266 23.260 -17.485 1.00 42.31 229 GLU A C 1
ATOM 1853 O O . GLU A 1 229 ? 20.978 22.258 -17.447 1.00 42.31 229 GLU A O 1
ATOM 1858 N N . SER A 1 230 ? 20.743 24.442 -17.856 1.00 47.50 230 SER A N 1
ATOM 1859 C CA . SER A 1 230 ? 22.122 24.714 -18.235 1.00 47.50 230 SER A CA 1
ATOM 1860 C C . SER A 1 230 ? 23.022 24.835 -17.002 1.00 47.50 230 SER A C 1
ATOM 1862 O O . SER A 1 230 ? 23.412 25.949 -16.685 1.00 47.50 230 SER A O 1
ATOM 1864 N N . VAL A 1 231 ? 23.352 23.735 -16.307 1.00 52.41 231 VAL A N 1
ATOM 1865 C CA . VAL A 1 231 ? 24.497 23.686 -15.354 1.00 52.41 231 VAL A CA 1
AT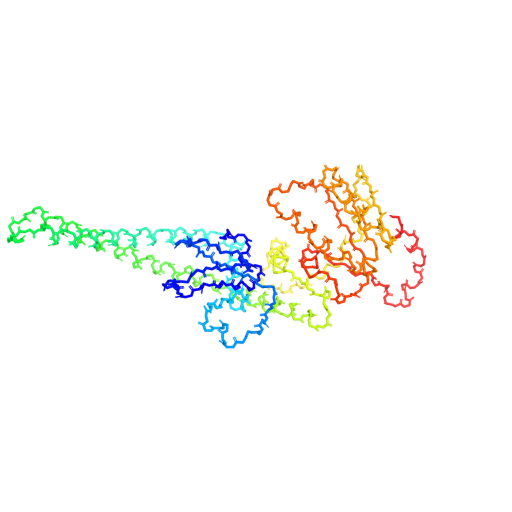OM 1866 C C . VAL A 1 231 ? 25.113 22.276 -15.205 1.00 52.41 231 VAL A C 1
ATOM 1868 O O . VAL A 1 231 ? 26.296 22.166 -14.892 1.00 52.41 231 VAL A O 1
ATOM 1871 N N . SER A 1 232 ? 24.374 21.182 -15.433 1.00 56.78 232 SER A N 1
ATOM 1872 C CA . SER A 1 232 ? 24.864 19.823 -15.130 1.00 56.78 232 SER A CA 1
ATOM 1873 C C . SER A 1 232 ? 25.660 19.181 -16.277 1.00 56.78 232 SER A C 1
ATOM 1875 O O . SER A 1 232 ? 25.287 19.249 -17.451 1.00 56.78 232 SER A O 1
ATOM 1877 N N . THR A 1 233 ? 26.782 18.535 -15.937 1.00 71.38 233 THR A N 1
ATOM 1878 C CA . THR A 1 233 ? 27.645 17.855 -16.916 1.00 71.38 233 THR A CA 1
ATOM 1879 C C . THR A 1 233 ? 27.093 16.455 -17.175 1.00 71.38 233 THR A C 1
ATOM 1881 O O . THR A 1 233 ? 26.775 15.726 -16.241 1.00 71.38 233 THR A O 1
ATOM 1884 N N . GLY A 1 234 ? 26.969 16.059 -18.437 1.00 72.50 234 GLY A N 1
ATOM 1885 C CA . GLY A 1 234 ? 26.403 14.765 -18.811 1.00 72.50 234 GLY A CA 1
ATOM 1886 C C . GLY A 1 234 ? 27.427 13.719 -19.192 1.00 72.50 234 GLY A C 1
ATOM 1887 O O . GLY A 1 234 ? 28.396 14.032 -19.877 1.00 72.50 234 GLY A O 1
ATOM 1888 N N . SER A 1 235 ? 27.187 12.461 -18.822 1.00 79.38 235 SER A N 1
ATOM 1889 C CA . SER A 1 235 ? 27.986 11.324 -19.298 1.00 79.38 235 SER A CA 1
ATOM 1890 C C . SER A 1 235 ? 27.103 10.280 -19.992 1.00 79.38 235 SER A C 1
ATOM 1892 O O . SER A 1 235 ? 26.050 9.900 -19.480 1.00 79.38 235 SER A O 1
ATOM 1894 N N . ARG A 1 236 ? 27.523 9.799 -21.170 1.00 79.12 236 ARG A N 1
ATOM 1895 C CA . ARG A 1 236 ? 26.770 8.843 -22.007 1.00 79.12 236 ARG A CA 1
ATOM 1896 C C . ARG A 1 236 ? 27.593 7.580 -22.258 1.00 79.12 236 ARG A C 1
ATOM 1898 O O . ARG A 1 236 ? 28.739 7.678 -22.687 1.00 79.12 236 ARG A O 1
ATOM 1905 N N . LEU A 1 237 ? 26.990 6.408 -22.057 1.00 77.56 237 LEU A N 1
ATOM 1906 C CA . LEU A 1 237 ? 27.563 5.106 -22.403 1.00 77.56 237 LEU A CA 1
ATOM 1907 C C . LEU A 1 237 ? 26.615 4.351 -23.344 1.00 77.56 237 LEU A C 1
ATOM 1909 O O . LEU A 1 237 ? 25.448 4.138 -23.021 1.00 77.56 237 LEU A O 1
ATOM 1913 N N . SER A 1 238 ? 27.118 3.952 -24.512 1.00 74.62 238 SER A N 1
ATOM 1914 C CA . SER A 1 238 ? 26.313 3.340 -25.583 1.00 74.62 238 SER A CA 1
ATOM 1915 C C . SER A 1 238 ? 26.802 1.969 -26.058 1.00 74.62 238 SER A C 1
ATOM 1917 O O . SER A 1 238 ? 26.065 1.266 -26.751 1.00 74.62 238 SER A O 1
ATOM 1919 N N . HIS A 1 239 ? 28.020 1.575 -25.676 1.00 78.44 239 HIS A N 1
ATOM 1920 C CA . HIS A 1 239 ? 28.654 0.329 -26.102 1.00 78.44 239 HIS A CA 1
ATOM 1921 C C . HIS A 1 239 ? 28.816 -0.623 -24.917 1.00 78.44 239 HIS A C 1
ATOM 1923 O O . HIS A 1 239 ? 29.486 -0.295 -23.938 1.00 78.44 239 HIS A O 1
ATOM 1929 N N . TRP A 1 240 ? 28.243 -1.822 -25.034 1.00 80.94 240 TRP A N 1
ATOM 1930 C CA . TRP A 1 240 ? 28.320 -2.857 -24.007 1.00 80.94 240 TRP A CA 1
ATOM 1931 C C . TRP A 1 240 ? 29.324 -3.937 -24.399 1.00 80.94 240 TRP A C 1
ATOM 1933 O O . TRP A 1 240 ? 29.074 -4.761 -25.273 1.00 80.94 240 TRP A O 1
ATOM 1943 N N . GLY A 1 241 ? 30.477 -3.917 -23.733 1.00 73.38 241 GLY A N 1
ATOM 1944 C CA . GLY A 1 241 ? 31.501 -4.961 -23.786 1.00 73.38 241 GLY A CA 1
ATOM 1945 C C . GLY A 1 241 ? 31.931 -5.371 -22.376 1.00 73.38 241 GLY A C 1
ATOM 1946 O O . GLY A 1 241 ? 31.427 -4.836 -21.390 1.00 73.38 241 GLY A O 1
ATOM 1947 N N . LYS A 1 242 ? 32.902 -6.286 -22.256 1.00 68.88 242 LYS A N 1
ATOM 1948 C CA . LYS A 1 242 ? 33.339 -6.837 -20.953 1.00 68.88 242 LYS A CA 1
ATOM 1949 C C . LYS A 1 242 ? 33.737 -5.773 -19.916 1.00 68.88 242 LYS A C 1
ATOM 1951 O O . LYS A 1 242 ? 33.508 -5.976 -18.733 1.00 68.88 242 LYS A O 1
ATOM 1956 N N . ALA A 1 243 ? 34.302 -4.645 -20.350 1.00 74.12 243 ALA A N 1
ATOM 1957 C CA . ALA A 1 243 ? 34.722 -3.554 -19.465 1.00 74.12 243 ALA A CA 1
ATOM 1958 C C . ALA A 1 243 ? 33.638 -2.481 -19.224 1.00 74.12 243 ALA A C 1
ATOM 1960 O O . ALA A 1 243 ? 33.847 -1.583 -18.416 1.00 74.12 243 ALA A O 1
ATOM 1961 N N . ALA A 1 244 ? 32.490 -2.547 -19.908 1.00 82.88 244 ALA A N 1
ATOM 1962 C CA . ALA A 1 244 ? 31.479 -1.487 -19.870 1.00 82.88 244 ALA A CA 1
ATOM 1963 C C . ALA A 1 244 ? 30.690 -1.441 -18.550 1.00 82.88 244 ALA A C 1
ATOM 1965 O O . ALA A 1 244 ? 30.328 -0.356 -18.109 1.00 82.88 244 ALA A O 1
ATOM 1966 N N . GLY A 1 245 ? 30.470 -2.590 -17.897 1.00 84.44 245 GLY A N 1
ATOM 1967 C CA . GLY A 1 245 ? 29.763 -2.667 -16.609 1.00 84.44 245 GLY A CA 1
ATOM 1968 C C . GLY A 1 245 ? 30.434 -1.838 -15.503 1.00 84.44 245 GLY A C 1
ATOM 1969 O O . GLY A 1 245 ? 29.828 -0.882 -15.023 1.00 84.44 245 GLY A O 1
ATOM 1970 N N . PRO A 1 246 ? 31.718 -2.092 -15.179 1.00 88.94 246 PRO A N 1
ATOM 1971 C CA . PRO A 1 246 ? 32.445 -1.309 -14.174 1.00 88.94 246 PRO A CA 1
ATOM 1972 C C . PRO A 1 246 ? 32.553 0.188 -14.505 1.00 88.94 246 PRO A C 1
ATOM 1974 O O . PRO A 1 246 ? 32.577 1.032 -13.608 1.00 88.94 246 PRO A O 1
ATOM 1977 N N . ILE A 1 247 ? 32.611 0.542 -15.796 1.00 88.94 247 ILE A N 1
ATOM 1978 C CA . ILE A 1 247 ? 32.612 1.945 -16.236 1.00 88.94 247 ILE A CA 1
ATOM 1979 C C . ILE A 1 247 ? 31.261 2.597 -15.924 1.00 88.94 247 ILE A C 1
ATOM 1981 O O . ILE A 1 247 ? 31.238 3.698 -15.373 1.00 88.94 247 ILE A O 1
ATOM 1985 N N . ALA A 1 248 ? 30.151 1.918 -16.227 1.00 88.88 248 ALA A N 1
ATOM 1986 C CA . ALA A 1 248 ? 28.807 2.400 -15.918 1.00 88.88 248 ALA A CA 1
ATOM 1987 C C . ALA A 1 248 ? 28.616 2.608 -14.408 1.00 88.88 248 ALA A C 1
ATOM 1989 O O . ALA A 1 248 ? 28.132 3.658 -13.995 1.00 88.88 248 ALA A O 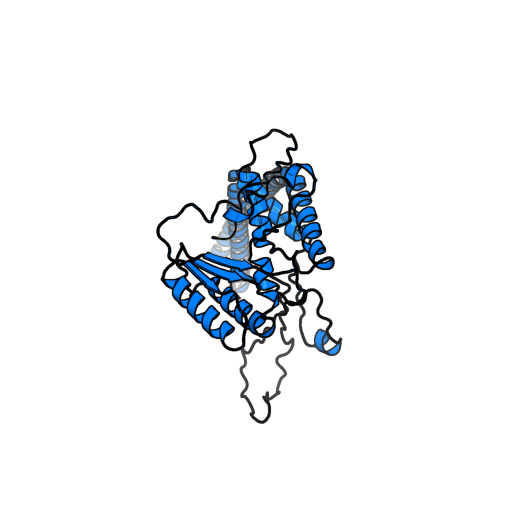1
ATOM 1990 N N . GLU A 1 249 ? 29.061 1.660 -13.582 1.00 90.94 249 GLU A N 1
ATOM 1991 C CA . GLU A 1 249 ? 28.996 1.765 -12.117 1.00 90.94 249 GLU A CA 1
ATOM 1992 C C . GLU A 1 249 ? 29.760 2.989 -11.606 1.00 90.94 249 GLU A C 1
ATOM 1994 O O . GLU A 1 249 ? 29.213 3.807 -10.866 1.00 90.94 249 GLU A O 1
ATOM 1999 N N . LYS A 1 250 ? 31.004 3.179 -12.064 1.00 90.81 250 LYS A N 1
ATOM 2000 C CA . LYS A 1 250 ? 31.817 4.339 -11.682 1.00 90.81 250 LYS A CA 1
ATOM 2001 C C . LYS A 1 250 ? 31.174 5.661 -12.108 1.00 90.81 250 LYS A C 1
ATOM 2003 O O . LYS A 1 250 ? 31.195 6.623 -11.340 1.00 90.81 250 LYS A O 1
ATOM 2008 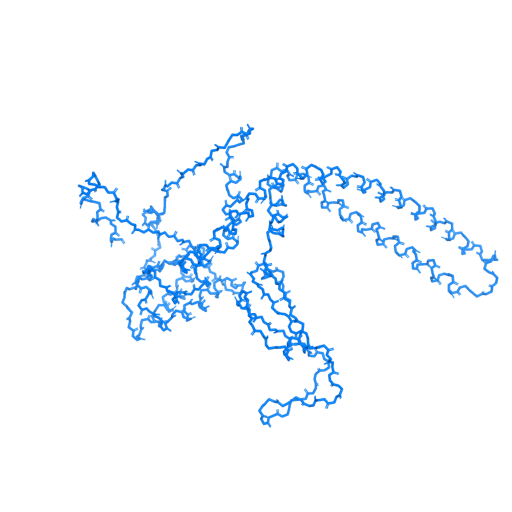N N . MET A 1 251 ? 30.604 5.710 -13.314 1.00 89.44 251 MET A N 1
ATOM 2009 C CA . MET A 1 251 ? 29.878 6.882 -13.810 1.00 89.44 251 MET A CA 1
ATOM 2010 C C . MET A 1 251 ? 28.688 7.217 -12.914 1.00 89.44 251 MET A C 1
ATOM 2012 O O . MET A 1 251 ? 28.509 8.377 -12.552 1.00 89.44 251 MET A O 1
ATOM 2016 N N . ILE A 1 252 ? 27.907 6.209 -12.524 1.00 90.62 252 ILE A N 1
ATOM 2017 C CA . ILE A 1 252 ? 26.746 6.412 -11.665 1.00 90.62 252 ILE A CA 1
ATOM 2018 C C . ILE A 1 252 ? 27.173 6.864 -10.267 1.00 90.62 252 ILE A C 1
ATOM 2020 O O . ILE A 1 252 ? 26.679 7.884 -9.802 1.00 90.62 252 ILE A O 1
ATOM 2024 N N . HIS A 1 253 ? 28.130 6.191 -9.624 1.00 90.94 253 HIS A N 1
ATOM 2025 C CA . HIS A 1 253 ? 28.597 6.584 -8.290 1.00 90.94 253 HIS A CA 1
ATOM 2026 C C . HIS A 1 253 ? 29.156 8.008 -8.249 1.00 90.94 253 HIS A C 1
ATOM 2028 O O . HIS A 1 253 ? 28.891 8.746 -7.304 1.00 90.94 253 HIS A O 1
ATOM 2034 N N . SER A 1 254 ? 29.889 8.421 -9.287 1.00 89.62 254 SER A N 1
ATOM 2035 C CA . SER A 1 254 ? 30.352 9.805 -9.395 1.00 89.62 254 SER A CA 1
ATOM 2036 C C . SER A 1 254 ? 29.193 10.787 -9.566 1.00 89.62 254 SER A C 1
ATOM 2038 O O . SER A 1 254 ? 29.243 11.885 -9.023 1.00 89.62 254 SER A O 1
ATOM 2040 N N . ALA A 1 255 ? 28.168 10.414 -10.330 1.00 87.88 255 ALA A N 1
ATOM 2041 C CA . ALA A 1 255 ? 27.017 11.264 -10.598 1.00 87.88 255 ALA A CA 1
ATOM 2042 C C . ALA A 1 255 ? 26.064 11.382 -9.396 1.00 87.88 255 ALA A C 1
ATOM 2044 O O . ALA A 1 255 ? 25.445 12.431 -9.224 1.00 87.88 255 ALA A O 1
ATOM 2045 N N . LEU A 1 256 ? 25.998 10.357 -8.534 1.00 88.50 256 LEU A N 1
ATOM 2046 C CA . LEU A 1 256 ? 25.224 10.386 -7.288 1.00 88.50 256 LEU A CA 1
ATOM 2047 C C . LEU A 1 256 ? 25.667 11.511 -6.350 1.00 88.50 256 LEU A C 1
ATOM 2049 O O . LEU A 1 256 ? 24.820 12.092 -5.682 1.00 88.50 256 LEU A O 1
ATOM 2053 N N . THR A 1 257 ? 26.966 11.827 -6.305 1.00 89.06 257 THR A N 1
ATOM 2054 C CA . THR A 1 257 ? 27.506 12.908 -5.465 1.00 89.06 257 THR A CA 1
ATOM 2055 C C . THR A 1 257 ? 27.572 14.240 -6.200 1.00 89.06 257 THR A C 1
ATOM 2057 O O . THR A 1 257 ? 27.359 15.282 -5.589 1.00 89.06 257 THR A O 1
ATOM 2060 N N . SER A 1 258 ? 27.849 14.228 -7.507 1.00 88.31 258 SER A N 1
ATOM 2061 C CA . SER A 1 258 ? 28.032 15.457 -8.282 1.00 88.31 258 SER A CA 1
ATOM 2062 C C . SER A 1 258 ? 26.738 16.049 -8.848 1.00 88.31 258 SER A C 1
ATOM 2064 O O . SER A 1 258 ? 26.771 17.157 -9.377 1.00 88.31 258 SER A O 1
ATOM 2066 N N . GLY A 1 259 ? 25.620 15.313 -8.816 1.00 85.06 259 GLY A N 1
ATOM 2067 C CA . GLY A 1 259 ? 24.347 15.746 -9.407 1.00 85.06 259 GLY A CA 1
ATOM 2068 C C . GLY A 1 259 ? 24.320 15.722 -10.935 1.00 85.06 259 GLY A C 1
ATOM 2069 O O . GLY A 1 259 ? 23.435 16.314 -11.548 1.00 85.06 259 GLY A O 1
ATOM 2070 N N . ASN A 1 260 ? 25.294 15.060 -11.559 1.00 85.75 260 ASN A N 1
ATOM 2071 C CA . ASN A 1 260 ? 25.368 14.920 -13.010 1.00 85.75 260 ASN A CA 1
ATOM 2072 C C . ASN A 1 260 ? 24.325 13.925 -13.524 1.00 85.75 260 ASN A C 1
ATOM 2074 O O . ASN A 1 260 ? 23.852 13.056 -12.793 1.00 85.75 260 ASN A O 1
ATOM 2078 N N . TRP A 1 261 ? 23.992 14.016 -14.807 1.00 83.75 261 TRP A N 1
ATOM 2079 C CA . TRP A 1 261 ? 23.119 13.034 -15.439 1.00 83.75 261 TRP A CA 1
ATOM 2080 C C . TRP A 1 261 ? 23.919 11.951 -16.164 1.00 83.75 261 TRP A C 1
ATOM 2082 O O . TRP A 1 261 ? 24.986 12.200 -16.736 1.00 83.75 261 TRP A O 1
ATOM 2092 N N . VAL A 1 262 ? 23.381 10.731 -16.161 1.00 85.06 262 VAL A N 1
ATOM 2093 C CA . VAL A 1 262 ? 23.968 9.564 -16.828 1.00 85.06 262 VAL A CA 1
ATOM 2094 C C . VAL A 1 262 ? 22.957 8.964 -17.794 1.00 85.06 262 VAL A C 1
ATOM 2096 O O . VAL A 1 262 ? 21.812 8.713 -17.426 1.00 85.06 262 VAL A O 1
ATOM 2099 N N . VAL A 1 263 ? 23.384 8.704 -19.030 1.00 84.94 263 VAL A N 1
ATOM 2100 C CA . VAL A 1 263 ? 22.578 8.003 -20.039 1.00 84.94 263 VAL A CA 1
ATOM 2101 C C . VAL A 1 263 ? 23.252 6.684 -20.399 1.00 84.94 263 VAL A C 1
ATOM 2103 O O . VAL A 1 263 ? 24.373 6.679 -20.910 1.00 84.94 263 VAL A O 1
ATOM 2106 N N . LEU A 1 264 ? 22.547 5.576 -20.187 1.00 83.81 264 LEU A N 1
ATOM 2107 C CA . LEU A 1 264 ? 22.950 4.235 -20.600 1.00 83.81 264 LEU A CA 1
ATOM 2108 C C . LEU A 1 264 ? 22.056 3.778 -21.758 1.00 83.81 264 LEU A C 1
ATOM 2110 O O . LEU A 1 264 ? 20.845 3.637 -21.598 1.00 83.81 264 LEU A O 1
ATOM 2114 N N . GLN A 1 265 ? 22.626 3.571 -22.943 1.00 83.50 265 GLN A N 1
ATOM 2115 C CA . GLN A 1 265 ? 21.872 3.171 -24.136 1.00 83.50 265 GLN A CA 1
ATOM 2116 C C . GLN A 1 265 ? 22.046 1.693 -24.438 1.00 83.50 265 GLN A C 1
ATOM 2118 O O . GLN A 1 265 ? 23.086 1.126 -24.140 1.00 83.50 265 GLN A O 1
ATOM 2123 N N . ASN A 1 266 ? 21.065 1.079 -25.096 1.00 82.75 266 ASN A N 1
ATOM 2124 C CA . ASN A 1 266 ? 21.100 -0.323 -25.513 1.00 82.75 266 ASN A CA 1
ATOM 2125 C C . ASN A 1 266 ? 21.269 -1.332 -24.360 1.00 82.75 266 ASN A C 1
ATOM 2127 O O . ASN A 1 266 ? 21.914 -2.363 -24.532 1.00 82.75 266 ASN A O 1
ATOM 2131 N N . CYS A 1 267 ? 20.668 -1.073 -23.194 1.00 85.75 267 CYS A N 1
ATOM 2132 C CA . CYS A 1 267 ? 20.812 -1.921 -22.002 1.00 85.75 267 CYS A CA 1
ATOM 2133 C C . CYS A 1 267 ? 20.403 -3.392 -22.228 1.00 85.75 267 CYS A C 1
ATOM 2135 O O . CYS A 1 267 ? 20.949 -4.274 -21.574 1.00 85.75 267 CYS A O 1
ATOM 2137 N N . HIS A 1 268 ? 19.512 -3.689 -23.184 1.00 85.19 268 HIS A N 1
ATOM 2138 C CA . HIS A 1 268 ? 19.183 -5.058 -23.618 1.00 85.19 268 HIS A CA 1
ATOM 2139 C C . HIS A 1 268 ? 20.393 -5.893 -24.072 1.00 85.19 268 HIS A C 1
ATOM 2141 O O . HIS A 1 268 ? 20.340 -7.116 -23.976 1.00 85.19 268 HIS A O 1
ATOM 2147 N N . LEU A 1 269 ? 21.479 -5.266 -24.536 1.00 86.69 269 LEU A N 1
ATOM 2148 C CA . LEU A 1 269 ? 22.715 -5.959 -24.918 1.00 86.69 269 LEU A CA 1
ATOM 2149 C C . LEU A 1 269 ? 23.570 -6.356 -23.701 1.00 86.69 269 LEU A C 1
ATOM 2151 O O . LEU A 1 269 ? 24.447 -7.210 -23.807 1.00 86.69 269 LEU A O 1
ATOM 2155 N N . ALA A 1 270 ? 23.310 -5.763 -22.534 1.00 85.69 270 ALA A N 1
ATOM 2156 C CA . ALA A 1 270 ? 24.098 -5.909 -21.314 1.00 85.69 270 ALA A CA 1
ATOM 2157 C C . ALA A 1 270 ? 23.527 -6.966 -20.354 1.00 85.69 270 ALA A C 1
ATOM 2159 O O . ALA A 1 270 ? 23.481 -6.745 -19.145 1.00 85.69 270 ALA A O 1
ATOM 2160 N N . VAL A 1 271 ? 23.080 -8.115 -20.873 1.00 84.00 271 VAL A N 1
ATOM 2161 C CA . VAL A 1 271 ? 22.332 -9.129 -20.098 1.00 84.00 271 VAL A CA 1
ATOM 2162 C C . VAL A 1 271 ? 23.062 -9.553 -18.816 1.00 84.00 271 VAL A C 1
ATOM 2164 O O . VAL A 1 271 ? 22.448 -9.632 -17.758 1.00 84.00 271 VAL A O 1
ATOM 2167 N N . SER A 1 272 ? 24.383 -9.753 -18.872 1.00 86.19 272 SER A N 1
ATOM 2168 C CA . SER A 1 272 ? 25.185 -10.147 -17.702 1.00 86.19 272 SER A CA 1
ATOM 2169 C C . SER A 1 272 ? 25.314 -9.056 -16.634 1.00 86.19 272 SER A C 1
ATOM 2171 O O . SER A 1 272 ? 25.595 -9.367 -15.482 1.00 86.19 272 SER A O 1
ATOM 2173 N N . TRP A 1 273 ? 25.135 -7.784 -17.000 1.00 89.00 273 TRP A N 1
ATOM 2174 C CA . TRP A 1 273 ? 25.236 -6.644 -16.084 1.00 89.00 273 TRP A CA 1
ATOM 2175 C C . TRP A 1 273 ? 23.880 -6.248 -15.481 1.00 89.00 273 TRP A C 1
ATOM 2177 O O . TRP A 1 273 ? 23.837 -5.533 -14.487 1.00 89.00 273 TRP A O 1
ATOM 2187 N N . MET A 1 274 ? 22.763 -6.747 -16.021 1.00 87.19 274 MET A N 1
ATOM 2188 C CA . MET A 1 274 ? 21.414 -6.400 -15.558 1.00 87.19 274 MET A CA 1
ATOM 2189 C C . MET A 1 274 ? 21.186 -6.669 -14.065 1.00 87.19 274 MET A C 1
ATOM 2191 O O . MET A 1 274 ? 20.567 -5.846 -13.396 1.00 87.19 274 MET A O 1
ATOM 2195 N N . LEU A 1 275 ? 21.712 -7.775 -13.529 1.00 86.19 275 LEU A N 1
ATOM 2196 C CA . LEU A 1 275 ? 21.613 -8.075 -12.094 1.00 86.19 275 LEU A CA 1
ATOM 2197 C C . LEU A 1 275 ? 22.395 -7.065 -11.246 1.00 86.19 275 LEU A C 1
ATOM 2199 O O . LEU A 1 275 ? 21.901 -6.606 -10.222 1.00 86.19 275 LEU A O 1
ATOM 2203 N N . VAL A 1 276 ? 23.588 -6.679 -11.702 1.00 89.38 276 VAL A N 1
ATOM 2204 C CA . VAL A 1 276 ? 24.429 -5.686 -11.017 1.00 89.38 276 VAL A CA 1
ATOM 2205 C C . VAL A 1 276 ? 23.768 -4.309 -11.052 1.00 89.38 276 VAL A C 1
ATOM 2207 O O . VAL A 1 276 ? 23.709 -3.623 -10.038 1.00 89.38 276 VAL A O 1
ATOM 2210 N N . MET A 1 277 ? 23.192 -3.935 -12.196 1.00 88.94 277 MET A N 1
ATOM 2211 C CA . MET A 1 277 ? 22.403 -2.714 -12.345 1.00 88.94 277 MET A CA 1
ATOM 2212 C C . MET A 1 277 ? 21.195 -2.693 -11.401 1.00 88.94 277 MET A C 1
ATOM 2214 O O . MET A 1 277 ? 20.906 -1.655 -10.812 1.00 88.94 277 MET A O 1
ATOM 2218 N N . GLU A 1 278 ? 20.479 -3.814 -11.258 1.00 87.88 278 GLU A N 1
ATOM 2219 C CA . GLU A 1 278 ? 19.340 -3.914 -10.340 1.00 87.88 278 GLU A CA 1
ATOM 2220 C C . GLU A 1 278 ? 19.768 -3.664 -8.890 1.00 87.88 278 GLU A C 1
ATOM 2222 O O . GLU A 1 278 ? 19.130 -2.871 -8.200 1.00 87.88 278 GLU A O 1
ATOM 2227 N N . GLU A 1 279 ? 20.841 -4.319 -8.440 1.00 88.12 279 GLU A N 1
ATOM 2228 C CA . GLU A 1 279 ? 21.407 -4.120 -7.102 1.00 88.12 279 GLU A CA 1
ATOM 2229 C C . GLU A 1 279 ? 21.846 -2.671 -6.893 1.00 88.12 279 GLU A C 1
ATOM 2231 O O . GLU A 1 279 ? 21.454 -2.046 -5.911 1.00 88.12 279 GLU A O 1
ATOM 2236 N N . LEU A 1 280 ? 22.563 -2.093 -7.857 1.00 88.19 280 LEU A N 1
ATOM 2237 C CA . LEU A 1 280 ? 23.018 -0.711 -7.784 1.00 88.19 280 LEU A CA 1
ATOM 2238 C C . LEU A 1 280 ? 21.841 0.271 -7.679 1.00 88.19 280 LEU A C 1
ATOM 2240 O O . LEU A 1 280 ? 21.865 1.156 -6.832 1.00 88.19 280 LEU A O 1
ATOM 2244 N N . ILE A 1 281 ? 20.783 0.108 -8.477 1.00 86.50 281 ILE A N 1
ATOM 2245 C CA . ILE A 1 281 ? 19.613 1.001 -8.429 1.00 86.50 281 ILE A CA 1
ATOM 2246 C C . ILE A 1 281 ? 18.845 0.867 -7.106 1.00 86.50 281 ILE A C 1
ATOM 2248 O O . ILE A 1 281 ? 18.307 1.862 -6.620 1.00 86.50 281 ILE A O 1
ATOM 2252 N N . LYS A 1 282 ? 18.806 -0.324 -6.489 1.00 82.81 282 LYS A N 1
ATOM 2253 C CA . LYS A 1 282 ? 18.192 -0.492 -5.157 1.00 82.81 282 LYS A CA 1
ATOM 2254 C C . LYS A 1 282 ? 18.875 0.378 -4.108 1.00 82.81 282 LYS A C 1
ATOM 2256 O O . LYS A 1 282 ? 18.167 0.996 -3.315 1.00 82.81 282 LYS A O 1
ATOM 2261 N N . THR A 1 283 ? 20.204 0.503 -4.170 1.00 85.31 283 THR A N 1
ATOM 2262 C CA . THR A 1 283 ? 20.961 1.327 -3.211 1.00 85.31 283 THR A CA 1
ATOM 2263 C C . THR A 1 283 ? 20.511 2.785 -3.184 1.00 85.31 283 THR A C 1
ATOM 2265 O O . THR A 1 283 ? 20.612 3.434 -2.150 1.00 85.31 283 THR A O 1
ATOM 2268 N N . PHE A 1 284 ? 19.943 3.309 -4.278 1.00 82.62 284 PHE A N 1
ATOM 2269 C CA . PHE A 1 284 ? 19.461 4.696 -4.331 1.00 82.62 284 PHE A CA 1
ATOM 2270 C C . PHE A 1 284 ? 18.235 4.933 -3.455 1.00 82.62 284 PHE A C 1
ATOM 2272 O O . PHE A 1 284 ? 17.911 6.073 -3.139 1.00 82.62 284 PHE A O 1
ATOM 2279 N N . THR A 1 285 ? 17.501 3.867 -3.143 1.00 72.19 285 THR A N 1
ATOM 2280 C CA . THR A 1 285 ? 16.288 3.935 -2.326 1.00 72.19 285 THR A CA 1
ATOM 2281 C C . THR A 1 285 ? 16.554 3.657 -0.851 1.00 72.19 285 THR A C 1
ATOM 2283 O O . THR A 1 285 ? 15.622 3.752 -0.051 1.00 72.19 285 THR A O 1
ATOM 2286 N N . ASP A 1 286 ? 17.800 3.335 -0.496 1.00 80.38 286 ASP A N 1
ATOM 2287 C CA . ASP A 1 286 ? 18.195 3.065 0.879 1.00 80.38 286 ASP A CA 1
ATOM 2288 C C . ASP A 1 286 ? 18.317 4.379 1.671 1.00 80.38 286 ASP A C 1
ATOM 2290 O O . ASP A 1 286 ? 18.905 5.338 1.168 1.00 80.38 286 ASP A O 1
ATOM 2294 N N . PRO A 1 287 ? 17.811 4.444 2.920 1.00 77.06 287 PRO A N 1
ATOM 2295 C CA . PRO A 1 287 ? 17.860 5.663 3.735 1.00 77.06 287 PRO A CA 1
ATOM 2296 C C . PRO A 1 287 ? 19.278 6.174 4.020 1.00 77.06 287 PRO A C 1
ATOM 2298 O O . PRO A 1 287 ? 19.463 7.363 4.263 1.00 77.06 287 PRO A O 1
ATOM 2301 N N . ASP A 1 288 ? 20.263 5.274 4.002 1.00 80.44 288 ASP A N 1
ATOM 2302 C CA . ASP A 1 288 ? 21.664 5.579 4.301 1.00 80.44 288 ASP A CA 1
ATOM 2303 C C . ASP A 1 288 ? 22.426 6.119 3.074 1.00 80.44 288 ASP A C 1
ATOM 2305 O O . ASP A 1 288 ? 23.554 6.602 3.198 1.00 80.44 288 ASP A O 1
ATOM 2309 N N . THR A 1 289 ? 21.817 6.072 1.884 1.00 81.06 289 THR A N 1
ATOM 2310 C CA . THR A 1 289 ? 22.427 6.552 0.642 1.00 81.06 289 THR A CA 1
ATOM 2311 C C . THR A 1 289 ? 22.006 7.992 0.364 1.00 81.06 289 THR A C 1
ATOM 2313 O O . THR A 1 289 ? 20.853 8.276 0.045 1.00 81.06 289 THR A O 1
ATOM 2316 N N . SER A 1 290 ? 22.965 8.919 0.417 1.00 82.81 290 SER A N 1
ATOM 2317 C CA . SER A 1 290 ? 22.748 10.303 -0.018 1.00 82.81 290 SER A CA 1
ATOM 2318 C C . SER A 1 290 ? 22.790 10.394 -1.545 1.00 82.81 290 SER A C 1
ATOM 2320 O O . SER A 1 290 ? 23.822 10.122 -2.162 1.00 82.81 290 SER A O 1
ATOM 2322 N N . VAL A 1 291 ? 21.663 10.768 -2.154 1.00 86.19 291 VAL A N 1
ATOM 2323 C CA . VAL A 1 291 ? 21.531 10.993 -3.600 1.00 86.19 291 VAL A CA 1
ATOM 2324 C C . VAL A 1 291 ? 21.362 12.485 -3.852 1.00 86.19 291 VAL A C 1
ATOM 2326 O O . VAL A 1 291 ? 20.452 13.110 -3.311 1.00 86.19 291 VAL A O 1
ATOM 2329 N N . HIS A 1 292 ? 22.219 13.060 -4.694 1.00 88.00 292 HIS A N 1
ATOM 2330 C CA . HIS A 1 292 ? 22.131 14.469 -5.060 1.00 88.00 292 HIS A CA 1
ATOM 2331 C C . HIS A 1 292 ? 20.800 14.779 -5.775 1.00 88.00 292 HIS A C 1
ATOM 2333 O O . HIS A 1 292 ? 20.418 14.084 -6.713 1.00 88.00 292 HIS A O 1
ATOM 2339 N N . GLU A 1 293 ? 20.118 15.866 -5.402 1.00 85.19 293 GLU A N 1
ATOM 2340 C CA . GLU A 1 293 ? 18.757 16.201 -5.875 1.00 85.19 293 GLU A CA 1
ATOM 2341 C C . GLU A 1 293 ? 18.644 16.321 -7.411 1.00 85.19 293 GLU A C 1
ATOM 2343 O O . GLU A 1 293 ? 17.674 15.864 -8.026 1.00 85.19 293 GLU A O 1
ATOM 2348 N N . ASN A 1 294 ? 19.685 16.879 -8.040 1.00 84.56 294 ASN A N 1
ATOM 2349 C CA . ASN A 1 294 ? 19.789 17.043 -9.497 1.00 84.56 294 ASN A CA 1
ATOM 2350 C C . ASN A 1 294 ? 20.202 15.773 -10.262 1.00 84.56 294 ASN A C 1
ATOM 2352 O O . ASN A 1 294 ? 20.206 15.783 -11.493 1.00 84.56 294 ASN A O 1
ATOM 2356 N N . PHE A 1 295 ? 20.550 14.681 -9.574 1.00 86.00 295 PHE A N 1
ATOM 2357 C CA . PHE A 1 295 ? 20.949 13.444 -10.240 1.00 86.00 295 PHE A CA 1
ATOM 2358 C C . PHE A 1 295 ? 19.801 12.886 -11.095 1.00 86.00 295 PHE A C 1
ATOM 2360 O O . PHE A 1 295 ? 18.637 12.819 -10.676 1.00 86.00 295 PHE A O 1
ATOM 2367 N N . ARG A 1 296 ? 20.140 12.460 -12.317 1.00 84.62 296 ARG A N 1
ATOM 2368 C CA . ARG A 1 296 ? 19.212 11.817 -13.256 1.00 84.62 296 ARG A CA 1
ATOM 2369 C C . ARG A 1 296 ? 19.896 10.644 -13.956 1.00 84.62 296 ARG A C 1
ATOM 2371 O O . ARG A 1 296 ? 20.983 10.792 -14.509 1.00 84.62 296 ARG A O 1
ATOM 2378 N N . LEU A 1 297 ? 19.229 9.492 -13.981 1.00 85.56 297 LEU A N 1
ATOM 2379 C CA . LEU A 1 297 ? 19.668 8.298 -14.703 1.00 85.56 297 LEU A CA 1
ATOM 2380 C C . LEU A 1 297 ? 18.658 7.960 -15.800 1.00 85.56 297 LEU A C 1
ATOM 2382 O O . LEU A 1 297 ? 17.481 7.742 -15.520 1.00 85.56 297 LEU A O 1
ATOM 2386 N N . PHE A 1 298 ? 19.132 7.872 -17.039 1.00 87.25 298 PHE A N 1
ATOM 2387 C CA . PHE A 1 298 ? 18.330 7.509 -18.201 1.00 87.25 298 PHE A CA 1
ATOM 2388 C C . PHE A 1 298 ? 18.801 6.174 -18.767 1.00 87.25 298 PHE A C 1
ATOM 2390 O O . PHE A 1 298 ? 19.992 5.981 -19.014 1.00 87.25 298 PHE A O 1
ATOM 2397 N N . LEU A 1 299 ? 17.855 5.272 -19.014 1.00 85.75 299 LEU A N 1
ATOM 2398 C CA . LEU A 1 299 ? 18.106 3.963 -19.607 1.00 85.75 299 LEU A CA 1
ATOM 2399 C C . LEU A 1 299 ? 17.366 3.869 -20.942 1.00 85.75 299 LEU A C 1
ATOM 2401 O O . LEU A 1 299 ? 16.181 4.184 -21.020 1.00 85.75 299 LEU A O 1
ATOM 2405 N N . SER A 1 300 ? 18.049 3.407 -21.984 1.00 85.81 300 SER A N 1
ATOM 2406 C CA . SER A 1 300 ? 17.441 3.080 -23.274 1.00 85.81 300 SER A CA 1
ATOM 2407 C C . SER A 1 300 ? 17.636 1.600 -23.584 1.00 85.81 300 SER A C 1
ATOM 2409 O O . SER A 1 300 ? 18.727 1.046 -23.430 1.00 85.81 300 SER A O 1
ATOM 2411 N N . SER A 1 301 ? 16.561 0.933 -24.001 1.00 84.56 301 SER A N 1
ATOM 2412 C CA . SER A 1 301 ? 16.553 -0.498 -24.279 1.00 84.56 301 SER A CA 1
ATOM 2413 C C . SER A 1 301 ? 15.440 -0.867 -25.255 1.00 84.56 301 SER A C 1
ATOM 2415 O O . SER A 1 301 ? 14.358 -0.290 -25.197 1.00 84.56 301 SER A O 1
ATOM 2417 N N . MET A 1 302 ? 15.676 -1.885 -26.086 1.00 84.81 302 MET A N 1
ATOM 2418 C CA . MET A 1 302 ? 14.593 -2.622 -26.735 1.00 84.81 302 MET A CA 1
ATOM 2419 C C . MET A 1 302 ? 13.851 -3.477 -25.690 1.00 84.81 302 MET A C 1
ATOM 2421 O O . MET A 1 302 ? 14.467 -3.838 -24.673 1.00 84.81 302 MET A O 1
ATOM 2425 N N . PRO A 1 303 ? 12.566 -3.817 -25.916 1.00 85.00 303 PRO A N 1
ATOM 2426 C CA . PRO A 1 303 ? 11.831 -4.741 -25.059 1.00 85.00 303 PRO A CA 1
ATOM 2427 C C . PRO A 1 303 ? 12.585 -6.059 -24.882 1.00 85.00 303 PRO A C 1
ATOM 2429 O O . PRO A 1 303 ? 13.065 -6.649 -25.851 1.00 85.00 303 PRO A O 1
ATOM 2432 N N . THR A 1 304 ? 12.727 -6.513 -23.637 1.00 84.06 304 THR A N 1
ATOM 2433 C CA . THR A 1 304 ? 13.432 -7.760 -23.334 1.00 84.06 304 THR A CA 1
ATOM 2434 C C . THR A 1 304 ? 12.905 -8.404 -22.061 1.00 84.06 304 THR A C 1
ATOM 2436 O O . THR A 1 304 ? 12.678 -7.737 -21.054 1.00 84.06 304 THR A O 1
ATOM 2439 N N . LYS A 1 305 ? 12.738 -9.731 -22.091 1.00 84.56 305 LYS A N 1
ATOM 2440 C CA . LYS A 1 305 ? 12.182 -10.503 -20.967 1.00 84.56 305 LYS A CA 1
ATOM 2441 C C . LYS A 1 305 ? 13.122 -10.588 -19.763 1.00 84.56 305 LYS A C 1
ATOM 2443 O O . LYS A 1 305 ? 12.671 -10.888 -18.667 1.00 84.56 305 LYS A O 1
ATOM 2448 N N . VAL A 1 306 ? 14.417 -10.353 -19.978 1.00 85.12 306 VAL A N 1
ATOM 2449 C CA . VAL A 1 306 ? 15.449 -10.412 -18.930 1.00 85.12 306 VAL A CA 1
ATOM 2450 C C . VAL A 1 306 ? 15.649 -9.078 -18.213 1.00 85.12 306 VAL A C 1
ATOM 2452 O O . VAL A 1 306 ? 16.447 -9.012 -17.282 1.00 85.12 306 VAL A O 1
ATOM 2455 N N . PHE A 1 307 ? 14.954 -8.012 -18.629 1.00 87.94 307 PHE A N 1
ATOM 2456 C CA . PHE A 1 307 ? 15.129 -6.706 -18.005 1.00 87.94 307 PHE A CA 1
ATOM 2457 C C . PHE A 1 307 ? 14.700 -6.757 -16.528 1.00 87.94 307 PHE A C 1
ATOM 2459 O O . PHE A 1 307 ? 13.621 -7.280 -16.233 1.00 87.94 307 PHE A O 1
ATOM 2466 N N . PRO A 1 308 ? 15.492 -6.202 -15.591 1.00 87.06 308 PRO A N 1
ATOM 2467 C CA . PRO A 1 308 ? 15.174 -6.283 -14.175 1.00 87.06 308 PRO A CA 1
ATOM 2468 C C . PRO A 1 308 ? 13.819 -5.668 -13.826 1.00 87.06 308 PRO A C 1
ATOM 2470 O O . PRO A 1 308 ? 13.580 -4.471 -14.008 1.00 87.06 308 PRO A O 1
ATOM 2473 N N . VAL A 1 309 ? 12.952 -6.488 -13.238 1.00 84.44 309 VAL A N 1
ATOM 2474 C CA . VAL A 1 309 ? 11.601 -6.101 -12.815 1.00 84.44 309 VAL A CA 1
ATOM 2475 C C . VAL A 1 309 ? 11.625 -4.915 -11.856 1.00 84.44 309 VAL A C 1
ATOM 2477 O O . VAL A 1 309 ? 10.868 -3.961 -12.021 1.00 84.44 309 VAL A O 1
ATOM 2480 N N . THR A 1 310 ? 12.531 -4.941 -10.875 1.00 80.81 310 THR A N 1
ATOM 2481 C CA . THR A 1 310 ? 12.658 -3.869 -9.881 1.00 80.81 310 THR A CA 1
ATOM 2482 C C . THR A 1 310 ? 13.046 -2.535 -10.523 1.00 80.81 310 THR A C 1
ATOM 2484 O O . THR A 1 310 ? 12.594 -1.490 -10.062 1.00 80.81 310 THR A O 1
ATOM 2487 N N . VAL A 1 311 ? 13.814 -2.549 -11.615 1.00 85.06 311 VAL A N 1
ATOM 2488 C CA . VAL A 1 311 ? 14.143 -1.323 -12.354 1.00 85.06 311 VAL A CA 1
ATOM 2489 C C . VAL A 1 311 ? 12.920 -0.830 -13.122 1.00 85.06 311 VAL A C 1
ATOM 2491 O O . VAL A 1 311 ? 12.575 0.342 -13.013 1.00 85.06 311 VAL A O 1
ATOM 2494 N N . LEU A 1 312 ? 12.196 -1.718 -13.814 1.00 86.06 312 LEU A N 1
ATOM 2495 C CA . LEU A 1 312 ? 10.968 -1.352 -14.534 1.00 86.06 312 LEU A CA 1
ATOM 2496 C C . LEU A 1 312 ? 9.920 -0.727 -13.609 1.00 86.06 312 LEU A C 1
ATOM 2498 O O . LEU A 1 312 ? 9.349 0.307 -13.946 1.00 86.06 312 LEU A O 1
ATOM 2502 N N . GLN A 1 313 ? 9.700 -1.321 -12.440 1.00 81.62 313 GLN A N 1
ATOM 2503 C CA . GLN A 1 313 ? 8.692 -0.885 -11.472 1.00 81.62 313 GLN A CA 1
ATOM 2504 C C . GLN A 1 313 ? 8.999 0.474 -10.829 1.00 81.62 313 GLN A C 1
ATOM 2506 O O . GLN A 1 313 ? 8.068 1.193 -10.459 1.00 81.62 313 GLN A O 1
ATOM 2511 N N . ASN A 1 314 ? 10.282 0.826 -10.706 1.00 79.50 314 ASN A N 1
ATOM 2512 C CA . ASN A 1 314 ? 10.745 2.089 -10.123 1.00 79.50 314 ASN A CA 1
ATOM 2513 C C . ASN A 1 314 ? 11.132 3.138 -11.182 1.00 79.50 314 ASN A C 1
ATOM 2515 O O . ASN A 1 314 ? 11.669 4.187 -10.837 1.00 79.50 314 ASN A O 1
ATOM 2519 N N . SER A 1 315 ? 10.869 2.865 -12.462 1.00 80.56 315 SER A N 1
ATOM 2520 C CA . SER A 1 315 ? 11.208 3.754 -13.578 1.00 80.56 315 SER A CA 1
ATOM 2521 C C . SER A 1 315 ? 9.969 4.379 -14.212 1.00 80.56 315 SER A C 1
ATOM 2523 O O . SER A 1 315 ? 8.890 3.783 -14.239 1.00 80.56 315 SER A O 1
ATOM 2525 N N . VAL A 1 316 ? 10.148 5.568 -14.787 1.00 80.94 316 VAL A N 1
ATOM 2526 C CA . VAL A 1 316 ? 9.201 6.142 -15.747 1.00 80.94 316 VAL A CA 1
ATOM 2527 C C . VAL A 1 316 ? 9.570 5.635 -17.136 1.00 80.94 316 VAL A C 1
ATOM 2529 O O . VAL A 1 316 ? 10.737 5.664 -17.524 1.00 80.94 316 VAL A O 1
ATOM 2532 N N . LYS A 1 317 ? 8.575 5.162 -17.888 1.00 82.81 317 LYS A N 1
ATOM 2533 C CA . LYS A 1 317 ? 8.778 4.531 -19.196 1.00 82.81 317 LYS A CA 1
ATOM 2534 C C . LYS A 1 317 ? 8.198 5.402 -20.288 1.00 82.81 317 LYS A C 1
ATOM 2536 O O . LYS A 1 317 ? 7.070 5.873 -20.176 1.00 82.81 317 LYS A O 1
ATOM 2541 N N . VAL A 1 318 ? 8.966 5.567 -21.355 1.00 80.25 318 VAL A N 1
ATOM 2542 C CA . VAL A 1 318 ? 8.577 6.344 -22.528 1.00 80.25 318 VAL A CA 1
ATOM 2543 C C . VAL A 1 318 ? 8.905 5.512 -23.755 1.00 80.25 318 VAL A C 1
ATOM 2545 O O . VAL A 1 318 ? 10.025 5.020 -23.892 1.00 80.25 318 VAL A O 1
ATOM 2548 N N . THR A 1 319 ? 7.927 5.335 -24.636 1.00 73.94 319 THR A N 1
ATOM 2549 C CA . THR A 1 319 ? 8.132 4.696 -25.935 1.00 73.94 319 THR A CA 1
ATOM 2550 C C . THR A 1 319 ? 8.402 5.767 -26.984 1.00 73.94 319 THR A C 1
ATOM 2552 O O . THR A 1 319 ? 7.719 6.788 -27.044 1.00 73.94 319 THR A O 1
ATOM 2555 N N . ASN A 1 320 ? 9.421 5.542 -27.811 1.00 70.00 320 ASN A N 1
ATOM 2556 C CA . ASN A 1 320 ? 9.700 6.370 -28.979 1.00 70.00 320 ASN A CA 1
ATOM 2557 C C . ASN A 1 320 ? 9.270 5.584 -30.222 1.00 70.00 320 ASN A C 1
ATOM 2559 O O . ASN A 1 320 ? 10.047 4.793 -30.752 1.00 70.00 320 ASN A O 1
ATOM 2563 N N . GLU A 1 321 ? 8.008 5.731 -30.630 1.00 64.19 321 GLU A N 1
ATOM 2564 C CA . GLU A 1 321 ? 7.504 5.144 -31.875 1.00 64.19 321 GLU A CA 1
ATOM 2565 C C . GLU A 1 321 ? 7.537 6.186 -33.002 1.00 64.19 321 GLU A C 1
ATOM 2567 O O . GLU A 1 321 ? 7.149 7.336 -32.771 1.00 64.19 321 GLU A O 1
ATOM 2572 N N . PRO A 1 322 ? 7.952 5.812 -34.229 1.00 65.19 322 PRO A N 1
ATOM 2573 C CA . PRO A 1 322 ? 7.819 6.704 -35.371 1.00 65.19 322 PRO A CA 1
ATOM 2574 C C . PRO A 1 322 ? 6.336 7.045 -35.593 1.00 65.19 322 PRO A C 1
ATOM 2576 O O . PRO A 1 322 ? 5.468 6.181 -35.409 1.00 65.19 322 PRO A O 1
ATOM 2579 N N . PRO A 1 323 ? 6.011 8.288 -35.992 1.00 60.75 323 PRO A N 1
ATOM 2580 C CA . PRO A 1 323 ? 4.629 8.697 -36.178 1.00 60.75 323 PRO A CA 1
ATOM 2581 C C . PRO A 1 323 ? 3.961 7.843 -37.260 1.00 60.75 323 PRO A C 1
ATOM 2583 O O . PRO A 1 323 ? 4.469 7.690 -38.372 1.00 60.75 323 PRO A O 1
ATOM 2586 N N . LYS A 1 324 ? 2.797 7.274 -36.936 1.00 53.94 324 LYS A N 1
ATOM 2587 C CA . LYS A 1 324 ? 2.028 6.446 -37.871 1.00 53.94 324 LYS A CA 1
ATOM 2588 C C . LYS A 1 324 ? 1.216 7.353 -38.803 1.00 53.94 324 LYS A C 1
ATOM 2590 O O . LYS A 1 324 ? 0.250 7.972 -38.370 1.00 53.94 324 LYS A O 1
ATOM 2595 N N . GLY A 1 325 ? 1.599 7.412 -40.082 1.00 52.47 325 GLY A N 1
ATOM 2596 C CA . GLY A 1 325 ? 0.833 8.066 -41.154 1.00 52.47 325 GLY A CA 1
ATOM 2597 C C . GLY A 1 325 ? 1.689 8.849 -42.160 1.00 52.47 325 GLY A C 1
ATOM 2598 O O . GLY A 1 325 ? 2.619 9.559 -41.786 1.00 52.47 325 GLY A O 1
ATOM 2599 N N . LEU A 1 326 ? 1.339 8.769 -43.452 1.00 56.16 326 LEU A N 1
ATOM 2600 C CA . LEU A 1 326 ? 2.046 9.426 -44.571 1.00 56.16 326 LEU A CA 1
ATOM 2601 C C . LEU A 1 326 ? 2.185 10.953 -44.417 1.00 56.16 326 LEU A C 1
ATOM 2603 O O . LEU A 1 326 ? 3.147 11.527 -44.916 1.00 56.16 326 LEU A O 1
ATOM 2607 N N . GLN A 1 327 ? 1.275 11.614 -43.695 1.00 55.84 327 GLN A N 1
ATOM 2608 C CA . GLN A 1 327 ? 1.338 13.066 -43.476 1.00 55.84 327 GLN A CA 1
ATOM 2609 C C . GLN A 1 327 ? 2.457 13.500 -42.516 1.00 55.84 327 GLN A C 1
ATOM 2611 O O . GLN A 1 327 ? 2.807 14.673 -42.494 1.00 55.84 327 GLN A O 1
ATOM 2616 N N . HIS A 1 328 ? 3.015 12.582 -41.720 1.00 46.53 328 HIS A N 1
ATOM 2617 C CA . HIS A 1 328 ? 4.124 12.877 -40.804 1.00 46.53 328 HIS A CA 1
ATOM 2618 C C . HIS A 1 328 ? 5.484 12.450 -41.384 1.00 46.53 328 HIS A C 1
ATOM 2620 O O . HIS A 1 328 ? 6.525 12.850 -40.874 1.00 46.53 328 HIS A O 1
ATOM 2626 N N . ALA A 1 329 ? 5.496 11.700 -42.493 1.00 39.84 329 ALA A N 1
ATOM 2627 C CA . ALA A 1 329 ? 6.719 11.260 -43.171 1.00 39.84 329 ALA A CA 1
ATOM 2628 C C . ALA A 1 329 ? 7.488 12.406 -43.861 1.00 39.84 329 ALA A C 1
ATOM 2630 O O . ALA A 1 329 ? 8.660 12.254 -44.195 1.00 39.84 329 ALA A O 1
ATOM 2631 N N . THR A 1 330 ? 6.866 13.574 -44.056 1.00 35.94 330 THR A N 1
ATOM 2632 C CA . THR A 1 330 ? 7.535 14.773 -44.587 1.00 35.94 330 THR A CA 1
ATOM 2633 C C . THR A 1 330 ? 8.278 15.580 -43.519 1.00 35.94 330 THR A C 1
ATOM 2635 O O . THR A 1 330 ? 9.030 16.487 -43.873 1.00 35.94 330 THR A O 1
ATOM 2638 N N . SER A 1 331 ? 8.183 15.234 -42.227 1.00 39.44 331 SER A N 1
ATOM 2639 C CA . SER A 1 331 ? 9.001 15.861 -41.177 1.00 39.44 331 SER A CA 1
ATOM 2640 C C . SER A 1 331 ? 10.401 15.242 -41.053 1.00 39.44 331 SER A C 1
ATOM 2642 O O . SER A 1 331 ? 10.929 15.123 -39.949 1.00 39.44 331 SER A O 1
ATOM 2644 N N . LEU A 1 332 ? 11.042 14.923 -42.184 1.00 36.06 332 LEU A N 1
ATOM 2645 C CA . LEU A 1 332 ? 12.462 14.537 -42.286 1.00 36.06 332 LEU A CA 1
ATOM 2646 C C . LEU A 1 332 ? 13.423 15.587 -41.680 1.00 36.06 332 LEU A C 1
ATOM 2648 O O . LEU A 1 332 ? 14.598 15.311 -41.471 1.00 36.06 332 LEU A O 1
ATOM 2652 N N . HIS A 1 333 ? 12.931 16.788 -41.360 1.00 34.78 333 HIS A N 1
ATOM 2653 C CA . HIS A 1 333 ? 13.680 17.831 -40.652 1.00 34.78 333 HIS A CA 1
ATOM 2654 C C . HIS A 1 333 ? 13.701 17.688 -39.120 1.00 34.78 333 HIS A C 1
ATOM 2656 O O . HIS A 1 333 ? 14.470 18.395 -38.469 1.00 34.78 333 HIS A O 1
ATOM 2662 N N . ARG A 1 334 ? 12.886 16.810 -38.517 1.00 34.31 334 ARG A N 1
ATOM 2663 C CA . ARG A 1 334 ? 12.819 16.683 -37.049 1.00 34.31 334 ARG A CA 1
ATOM 2664 C C . ARG A 1 334 ? 13.788 15.634 -36.488 1.00 34.31 334 ARG A C 1
ATOM 2666 O O . ARG A 1 334 ? 14.268 15.795 -35.367 1.00 34.31 334 ARG A O 1
ATOM 2673 N N . ASP A 1 335 ? 14.165 14.648 -37.300 1.00 32.03 335 ASP A N 1
ATOM 2674 C CA . ASP A 1 335 ? 15.058 13.549 -36.904 1.00 32.03 335 ASP A CA 1
ATOM 2675 C C . ASP A 1 335 ? 16.502 14.009 -36.636 1.00 32.03 335 ASP A C 1
ATOM 2677 O O . ASP A 1 335 ? 17.222 13.388 -35.856 1.00 32.03 335 ASP A O 1
ATOM 2681 N N . HIS A 1 336 ? 16.921 15.153 -37.190 1.00 28.64 336 HIS A N 1
ATOM 2682 C CA . HIS A 1 336 ? 18.254 15.710 -36.927 1.00 28.64 336 HIS A CA 1
ATOM 2683 C C . HIS A 1 336 ? 18.381 16.405 -35.556 1.00 28.64 336 HIS A C 1
ATOM 2685 O O . HIS A 1 336 ? 19.486 16.739 -35.139 1.00 28.64 336 HIS A O 1
ATOM 2691 N N . GLN A 1 337 ? 17.274 16.618 -34.829 1.00 29.09 337 GLN A N 1
ATOM 2692 C CA . GLN A 1 337 ? 17.275 17.296 -33.523 1.00 29.09 337 GLN A CA 1
ATOM 2693 C C . GLN A 1 337 ? 17.098 16.364 -32.314 1.00 29.09 337 GLN A C 1
ATOM 2695 O O . GLN A 1 337 ? 17.093 16.857 -31.188 1.00 29.09 337 GLN A O 1
ATOM 2700 N N . GLN A 1 338 ? 16.989 15.045 -32.511 1.00 32.12 338 GLN A N 1
ATOM 2701 C CA . GLN A 1 338 ? 16.794 14.070 -31.424 1.00 32.12 338 GLN A CA 1
ATOM 2702 C C . GLN A 1 338 ? 18.066 13.306 -31.001 1.00 32.12 338 GLN A C 1
ATOM 2704 O O . GLN A 1 338 ? 17.989 12.437 -30.136 1.00 32.12 338 GLN A O 1
ATOM 2709 N N . PHE A 1 339 ? 19.236 13.628 -31.572 1.00 27.20 339 PHE A N 1
ATOM 2710 C CA . PHE A 1 339 ? 20.495 12.902 -31.315 1.00 27.20 339 PHE A CA 1
ATOM 2711 C C . PHE A 1 339 ? 21.590 13.661 -30.548 1.00 27.20 339 PHE A C 1
ATOM 2713 O O . PHE A 1 339 ? 22.653 13.087 -30.285 1.00 27.20 339 PHE A O 1
ATOM 2720 N N . LEU A 1 340 ? 21.331 14.889 -30.102 1.00 26.12 340 LEU A N 1
ATOM 2721 C CA . LEU A 1 340 ? 22.173 15.578 -29.116 1.00 26.12 340 LEU A CA 1
ATOM 2722 C C . LEU A 1 340 ? 21.486 15.496 -27.757 1.00 26.12 340 LEU A C 1
ATOM 2724 O O . LEU A 1 340 ? 22.109 14.925 -26.827 1.00 26.12 340 LEU A O 1
#

pLDDT: mean 75.48, std 19.72, range [24.8, 95.88]

Foldseek 3Di:
DDPPCLQFFFFFFFFQPDPPVDDQDDDVPDTDDDDPPDGDGDGDRDQDDDDDVVSVVRGPGTTSPQDLVNQLVVVLLLLCCLPPVVLVVVVVVLVVLLVVLVVVLVVLVVVLVVLVVPDDDDPVVPPVNVVSVVVSVVSNVVSVVVNVVSVVVNVVSVVVSVVCSVVSSVLSVVVVVQCCVCVVAVLSQAGPVVSSVVSSVCSVPDDPDPDDDDPDPDDDDPLPVVPDDPDADEDEDEDDDPCRLVVLLVVLVVCQVRLHEYEYEACVVNLVNQVVVLVSVVLVVDPVRRGDPNYYYHYYHDGDPSHDSSDSHPDDDDDDDDDPDPVSVVPPVCVVPRPD

Sequence (340 aa):
VRDGDLNKWPLMVVDLKEPFPNTQVSQGSVLIGRFASFRFYMTTKMANPHYLPEVCIKVTIINFTVTKSGLEDQLLSDVVRLESPHLEEQRNELIVRINADRSQLKDIEDCILKLLFTSKGNILDNEELVQTLQESTVTSEAIKQRLEEADATELLINSARERYRPVATRGSVLYFVIASLSEIDPMYQFSLKYFKQLFNCTIETSEHSYLQLYVVHRNHEAAALQKRESVSTGSRLSHWGKAAGPIAEKMIHSALTSGNWVVLQNCHLAVSWMLVMEELIKTFTDPDTSVHENFRLFLSSMPTKVFPVTVLQNSVKVTNEPPKGLQHATSLHRDHQQFL

Radius of gyration: 29.72 Å; chains: 1; bounding box: 58×56×101 Å

Secondary structure (DSSP, 8-state):
--GGGTTSS------BS---TT-PEEETTEEEPP-TT---------SS----HHHHHHB-----PPPHHHHHHHHHHHHHHHH-HHHHHHHHHHHHHHHHHHHHHHHHHHHHHHHHHH--S-GGG-HHHHHHHHHHHHHHHHHHHHHHHHHHHHHHHHHHHHTTHHHHHHHHHHHHHHHHGGGT-GGG---HHHHHHHHHHHHHHS---SS----------TTSTTSS-TTPPEEEE---STTHHHHHHHHHHHHHHH--EEEE--GGG-GGGHHHHHHHHHHTTSTT----TT-EEEE-----TTS-HHHHHTS-----PPP-STTTTT-TTTGGGS--

Organism: NCBI:txid303518

=== Feature glossary ===
A reading guide for the features in this record.

Start from the sequence.

  · Sequence gives the chain of amino acids in standard one-letter code (A=alanine, C=cysteine, …, Y=tyrosine), read N→C. It is the only feature that is directly encoded by the gene; all structural features are derived from the folded form of this sequence.

Fold it, and you get atomic coordinates and the backbone conformation that goes with them.

  · The mmCIF table is the protein's shape written out atom by atom. For each backbone N, Cα, C, and carbonyl O, it records an (x, y, z) coordinate triple in Å plus the residue type, chain letter, and residue number.

  · Backbone dihedral angles. Every residue except chain termini has a φ (preceding-C → N → Cα → C) and a ψ (N → Cα → C → next-N). They are reported in degrees following the IUPAC sign convention. Secondary structure is essentially a statement about which (φ, ψ) basin each residue occupies.

  · DSSP 8-state secondary structure assigns each residue one of H (α-helix), G (3₁₀-helix), I (π-helix), E (extended β-strand), B (isolated β-bridge), T (hydrogen-bonded turn), S (bend), or '-' (coil). The assignment is computed from backbone hydrogen-bond geometry via the Kabsch–Sander algorithm.

  · P-SEA three-state annotation labels each residue as helix, strand, or coil based purely on the geometry of the Cα trace. It serves as a fallback when the full backbone (and thus DSSP) is unavailable.

Summarize the fold with a handful of shape descriptors and a per-residue structural alphabet.

  · Radius of gyration (Rg) is the root-mean-square distance of Cα atoms from their centroid — a single number for overall size and compactness. A globular domain of N residues has Rg ≈ 2.2·N^0.38 Å; an extended or disordered chain has a much larger Rg. The Cα contact count is the number of residue pairs whose Cα atoms are within 8 Å and are more than four positions apart in sequence — a standard proxy for tertiary packing density. The bounding box is the smallest axis-aligned box enclosing all Cα atoms.

  · Foldseek's 3Di representation compresses backbone geometry into a per-residue letter drawn from a learned twenty-state alphabet. It captures the tertiary interaction pattern around each residue — which residues are packed against it in space, regardless of where they are in sequence.

  · Accessible surface area quantifies burial. A residue with SASA near zero is packed into the hydrophobic core; one with SASA >100 Å² sits on the surface. Computed here via the Shrake–Rupley numerical algorithm with a 1.4 Å probe.

Ask how reliable the model is.

  · For AlphaFold models, the B-factor field carries pLDDT — the model's own estimate of local accuracy on a 0–100 scale. Regions with pLDDT<50 should be treated as essentially unmodeled; they often correspond to intrinsically disordered segments.

  · For experimental (PDB) structures, the B-factor (temperature factor) quantifies the positional spread of each atom in the crystal — a combination of thermal vibration and static disorder — in units of Å². High B-factors mark flexible loops or poorly resolved regions; low B-factors mark the rigid, well-ordered core.

  · PAE(i, j) answers: if I align the predicted and true structures on residue i, how far off (in Å) do I expect residue j to be? A block-diagonal PAE matrix with low values on the blocks and high values off-diagonal is the signature of a multi-domain protein with confidently predicted domains but uncertain inter-domain orientation.

Place it in context: what it resembles, what it is annotated as, and how it looks.

  · Structural nearest neighbors (via Foldseek easy-search vs the PDB). Reported per hit: target PDB id, E-value, and alignment TM-score. A TM-score above ~0.5 is the conventional threshold for 'same fold'.

  · Functional annotations link the protein to curated databases. InterPro entries identify conserved domains and families by matching the sequence against member-database signatures (Pfam, PROSITE, CDD, …). Gene Ontology (GO) terms describe molecular function, biological process, and cellular component in a controlled vocabulary. CATH places the structure in a hierarchical fold classification (Class/Architecture/Topology/Homologous-superfamily). The organism is the source species.

  · Plot images: a contact map (which residues are close in 3D, as an N×N binary image), a Ramachandran scatter (backbone torsion angles, revealing secondary-structure composition at a glance), and — for AlphaFold structures — a PAE heatmap (pairwise prediction confidence).

  · Structure images are PyMOL renders from six orthogonal camera directions. Cartoon representation draws helices as coils and strands as arrows; sticks shows the backbone as bonds; surface shows the solvent-excluded envelope. Rainbow coloring maps sequence position to hue (blue→red, N→C); chain coloring assigns a distinct color per polypeptide.